Protein AF-A0A7S2N2P1-F1 (afdb_monomer)

Radius of gyration: 27.94 Å; Cα contacts (8 Å, |Δi|>4): 625; chains: 1; bounding box: 83×39×90 Å

Sequence (362 aa):
KHWVQSHRDLPLILKCWGVAVNPEPVRQPLPFLRSRELPWQEGHAAHASIPEAGAFAKSVENVYARVCEDVLAVVPQVREMPATVGVVSGNSAGMLPEDPRLGDAVPGKVVIEVPVPVQVRGASADAAWDMSGVVEIASVHRLGYLSAAAFNLSFDACDSHGRRVKRTPAQTSFSLTCRALAAAISVHGDDRGLVLPPRLAPVQVVLIPVFRTPGRKIGCREADQGGVDGELQRWCEAAAAMLQASDGGGAALLGGWAAGCVRVRIDGRPNVAPAKKIQTWKPRGAPLLLFIHLGSSLSDAEVGKEGEVAEHAELRPAVVHVMARDSDTSRPVPGVLLPAEVANLARGELVGLHNRLLNRHR

Structure (mmCIF, N/CA/C/O backbone):
data_AF-A0A7S2N2P1-F1
#
_entry.id   AF-A0A7S2N2P1-F1
#
loop_
_atom_site.group_PDB
_atom_site.id
_atom_site.type_symbol
_atom_site.label_atom_id
_atom_site.label_alt_id
_atom_site.label_comp_id
_atom_site.label_asym_id
_atom_site.label_entity_id
_atom_site.label_seq_id
_atom_site.pdbx_PDB_ins_code
_atom_site.Cartn_x
_atom_site.Cartn_y
_atom_site.Cartn_z
_atom_site.occupancy
_atom_site.B_iso_or_equiv
_atom_site.auth_seq_id
_atom_site.auth_comp_id
_atom_site.auth_asym_id
_atom_site.auth_atom_id
_atom_site.pdbx_PDB_model_num
ATOM 1 N N . LYS A 1 1 ? 21.689 -12.008 -21.447 1.00 77.69 1 LYS A N 1
ATOM 2 C CA . LYS A 1 1 ? 22.307 -12.295 -22.769 1.00 77.69 1 LYS A CA 1
ATOM 3 C C . LYS A 1 1 ? 21.756 -13.566 -23.405 1.00 77.69 1 LYS A C 1
ATOM 5 O O . LYS A 1 1 ? 21.261 -13.485 -24.511 1.00 77.69 1 LYS A O 1
ATOM 10 N N . HIS A 1 2 ? 21.804 -14.719 -22.733 1.00 89.25 2 HIS A N 1
ATOM 11 C CA . HIS A 1 2 ? 21.396 -15.995 -23.343 1.00 89.25 2 HIS A CA 1
ATOM 12 C C . HIS A 1 2 ? 19.908 -16.085 -23.716 1.00 89.25 2 HIS A C 1
ATOM 14 O O . HIS A 1 2 ? 19.575 -16.795 -24.656 1.00 89.25 2 HIS A O 1
ATOM 20 N N . TRP A 1 3 ? 19.038 -15.339 -23.031 1.00 93.38 3 TRP A N 1
ATOM 21 C CA . TRP A 1 3 ? 17.587 -15.371 -23.249 1.00 93.38 3 TRP A CA 1
ATOM 22 C C . TRP A 1 3 ? 17.076 -14.536 -24.424 1.00 93.38 3 TRP A C 1
ATOM 24 O O . TRP A 1 3 ? 15.943 -14.729 -24.832 1.00 93.38 3 TRP A O 1
ATOM 34 N N . VAL A 1 4 ? 17.878 -13.613 -24.957 1.00 93.31 4 VAL A N 1
ATOM 35 C CA . VAL A 1 4 ? 17.459 -12.719 -26.045 1.00 93.31 4 VAL A CA 1
ATOM 36 C C . VAL A 1 4 ? 18.285 -13.071 -27.273 1.00 93.31 4 VAL A C 1
ATOM 38 O O . VAL A 1 4 ? 19.477 -12.769 -27.312 1.00 93.31 4 VAL A O 1
ATOM 41 N N . GLN A 1 5 ? 17.667 -13.746 -28.241 1.00 92.44 5 GLN A N 1
ATOM 42 C CA . GLN A 1 5 ? 18.308 -14.191 -29.483 1.00 92.44 5 GLN A CA 1
ATOM 43 C C . GLN A 1 5 ? 17.639 -13.588 -30.722 1.00 92.44 5 GLN A C 1
ATOM 45 O O . GLN A 1 5 ? 18.313 -13.305 -31.714 1.00 92.44 5 GLN A O 1
ATOM 50 N N . SER A 1 6 ? 16.330 -13.352 -30.667 1.00 92.88 6 SER A N 1
ATOM 51 C CA . SER A 1 6 ? 15.507 -12.832 -31.758 1.00 92.88 6 SER A CA 1
ATOM 52 C C . SER A 1 6 ? 14.534 -11.758 -31.271 1.00 92.88 6 SER A C 1
ATOM 54 O O . SER A 1 6 ? 14.267 -11.635 -30.079 1.00 92.88 6 SER A O 1
ATOM 56 N N . HIS A 1 7 ? 13.952 -11.002 -32.203 1.00 89.56 7 HIS A N 1
ATOM 57 C CA . HIS A 1 7 ? 12.919 -10.007 -31.893 1.00 89.56 7 HIS A CA 1
ATOM 58 C C . HIS A 1 7 ? 11.694 -10.588 -31.163 1.00 89.56 7 HIS A C 1
ATOM 60 O O . HIS A 1 7 ? 10.964 -9.830 -30.538 1.00 89.56 7 HIS A O 1
ATOM 66 N N . ARG A 1 8 ? 11.461 -11.908 -31.235 1.00 93.19 8 ARG A N 1
ATOM 67 C CA . ARG A 1 8 ? 10.342 -12.589 -30.560 1.00 93.19 8 ARG A CA 1
ATOM 68 C C . ARG A 1 8 ? 10.561 -12.769 -29.061 1.00 93.19 8 ARG A C 1
ATOM 70 O O . ARG A 1 8 ? 9.599 -13.001 -28.341 1.00 93.19 8 ARG A O 1
ATOM 77 N N . ASP A 1 9 ? 11.807 -12.662 -28.607 1.00 95.81 9 ASP A N 1
ATOM 78 C CA . ASP A 1 9 ? 12.164 -12.783 -27.191 1.00 95.81 9 ASP A CA 1
ATOM 79 C C . ASP A 1 9 ? 11.977 -11.450 -26.442 1.00 95.81 9 ASP A C 1
ATOM 81 O O . ASP A 1 9 ? 12.296 -11.348 -25.258 1.00 95.81 9 ASP A O 1
ATOM 85 N N . LEU A 1 10 ? 11.509 -10.410 -27.144 1.00 94.94 10 LEU A N 1
ATOM 86 C CA . LEU A 1 10 ? 11.289 -9.066 -26.627 1.00 94.94 10 LEU A CA 1
ATOM 87 C C . LEU A 1 10 ? 9.785 -8.713 -26.654 1.00 94.94 10 LEU A C 1
ATOM 89 O O . LEU A 1 10 ? 9.087 -9.123 -27.583 1.00 94.94 10 LEU A O 1
ATOM 93 N N . PRO A 1 11 ? 9.293 -7.932 -25.675 1.00 95.75 11 PRO A N 1
ATOM 94 C CA . PRO A 1 11 ? 10.038 -7.413 -24.531 1.00 95.75 11 PRO A CA 1
ATOM 95 C C . PRO A 1 11 ? 10.318 -8.500 -23.483 1.00 95.75 11 PRO A C 1
ATOM 97 O O . PRO A 1 11 ? 9.447 -9.291 -23.126 1.00 95.75 11 PRO A O 1
ATOM 100 N N . LEU A 1 12 ? 11.538 -8.505 -22.944 1.00 96.56 12 LEU A N 1
ATOM 101 C CA . LEU A 1 12 ? 11.896 -9.344 -21.801 1.00 96.56 12 LEU A CA 1
ATOM 102 C C . LEU A 1 12 ? 11.860 -8.480 -20.549 1.00 96.56 12 LEU A C 1
ATOM 104 O O . LEU A 1 12 ? 12.705 -7.602 -20.401 1.00 96.56 12 LEU A O 1
ATOM 108 N N . ILE A 1 13 ? 10.913 -8.740 -19.651 1.00 97.00 13 ILE A N 1
ATOM 109 C CA . ILE A 1 13 ? 10.718 -7.972 -18.417 1.00 97.00 13 ILE A CA 1
ATOM 110 C C . ILE A 1 13 ? 10.904 -8.908 -17.227 1.00 97.00 13 ILE A C 1
ATOM 112 O O . ILE A 1 13 ? 10.191 -9.900 -17.089 1.00 97.00 13 ILE A O 1
ATOM 116 N N . LEU A 1 14 ? 11.845 -8.575 -16.349 1.00 96.69 14 LEU A N 1
ATOM 117 C CA . LEU A 1 14 ? 12.128 -9.328 -15.134 1.00 96.69 14 LEU A CA 1
ATOM 118 C C . LEU A 1 14 ? 12.034 -8.409 -13.925 1.00 96.69 14 LEU A C 1
ATOM 120 O O . LEU A 1 14 ? 12.437 -7.250 -13.981 1.00 96.69 14 LEU A O 1
ATOM 124 N N . LYS A 1 15 ? 11.515 -8.948 -12.824 1.00 95.81 15 LYS A N 1
ATOM 125 C CA . LYS A 1 15 ? 11.420 -8.266 -11.536 1.00 95.81 15 LYS A CA 1
ATOM 126 C C . LYS A 1 15 ? 11.766 -9.249 -10.432 1.00 95.81 15 LYS A C 1
ATOM 128 O O . LYS A 1 15 ? 11.244 -10.364 -10.433 1.00 95.81 15 LYS A O 1
ATOM 133 N N . CYS A 1 16 ? 12.572 -8.826 -9.471 1.00 96.06 16 CYS A N 1
ATOM 134 C CA . CYS A 1 16 ? 12.833 -9.591 -8.263 1.00 96.06 16 CYS A CA 1
ATOM 135 C C . CYS A 1 16 ? 12.555 -8.756 -7.011 1.00 96.06 16 CYS A C 1
ATOM 137 O O . CYS A 1 16 ? 12.602 -7.526 -7.016 1.00 96.06 16 CYS A O 1
ATOM 139 N N . TRP A 1 17 ? 12.235 -9.467 -5.935 1.00 96.38 17 TRP A N 1
ATOM 140 C CA . TRP A 1 17 ? 12.223 -8.931 -4.583 1.00 96.38 17 TRP A CA 1
ATOM 141 C C . TRP A 1 17 ? 13.472 -9.437 -3.883 1.00 96.38 17 TRP A C 1
ATOM 143 O O . TRP A 1 17 ? 13.787 -10.625 -3.971 1.00 96.38 17 TRP A O 1
ATOM 153 N N . GLY A 1 18 ? 14.177 -8.551 -3.196 1.00 95.06 18 GLY A N 1
ATOM 154 C CA . GLY A 1 18 ? 15.422 -8.911 -2.540 1.00 95.06 18 GLY A CA 1
ATOM 155 C C . GLY A 1 18 ? 15.885 -7.857 -1.553 1.00 95.06 18 GLY A C 1
ATOM 156 O O . GLY A 1 18 ? 15.155 -6.930 -1.198 1.00 95.06 18 GLY A O 1
ATOM 157 N N . VAL A 1 19 ? 17.126 -8.016 -1.113 1.00 94.06 19 VAL A N 1
ATOM 158 C CA . VAL A 1 19 ? 17.798 -7.076 -0.222 1.00 94.06 19 VAL A CA 1
ATOM 159 C C . VAL A 1 19 ? 19.075 -6.628 -0.912 1.00 94.06 19 VAL A C 1
ATOM 161 O O . VAL A 1 19 ? 19.952 -7.445 -1.185 1.00 94.06 19 VAL A O 1
ATOM 164 N N . ALA A 1 20 ? 19.173 -5.334 -1.202 1.00 89.25 20 ALA A N 1
ATOM 165 C CA . ALA A 1 20 ? 20.424 -4.727 -1.625 1.00 89.25 20 ALA A CA 1
ATOM 166 C C . ALA A 1 20 ? 21.292 -4.444 -0.394 1.00 89.25 20 ALA A C 1
ATOM 168 O O . ALA A 1 20 ? 20.785 -4.028 0.649 1.00 89.25 20 ALA A O 1
ATOM 169 N N . VAL A 1 21 ? 22.603 -4.644 -0.512 1.00 90.75 21 VAL A N 1
ATOM 170 C CA . VAL A 1 21 ? 23.561 -4.330 0.552 1.00 90.75 21 VAL A CA 1
ATOM 171 C C . VAL A 1 21 ? 24.440 -3.184 0.083 1.00 90.75 21 VAL A C 1
ATOM 173 O O . VAL A 1 21 ? 25.128 -3.310 -0.926 1.00 90.75 21 VAL A O 1
ATOM 176 N N . ASN A 1 22 ? 24.438 -2.076 0.821 1.00 84.38 22 ASN A N 1
ATOM 177 C CA . ASN A 1 22 ? 25.406 -1.010 0.615 1.00 84.38 22 ASN A CA 1
ATOM 178 C C . ASN A 1 22 ? 26.748 -1.436 1.243 1.00 84.38 22 ASN A C 1
ATOM 180 O O . ASN A 1 22 ? 26.805 -1.642 2.462 1.00 84.38 22 ASN A O 1
ATOM 184 N N . PRO A 1 23 ? 27.818 -1.617 0.446 1.00 82.31 23 PRO A N 1
ATOM 185 C CA . PRO A 1 23 ? 29.114 -2.020 0.979 1.00 82.31 23 PRO A CA 1
ATOM 186 C C . PRO A 1 23 ? 29.772 -0.904 1.802 1.00 82.31 23 PRO A C 1
ATOM 188 O O . PRO A 1 23 ? 30.549 -1.199 2.714 1.00 82.31 23 PRO A O 1
ATOM 191 N N . GLU A 1 24 ? 29.447 0.360 1.519 1.00 82.44 24 GLU A N 1
ATOM 192 C CA . GLU A 1 24 ? 29.998 1.506 2.233 1.00 82.44 24 GLU A CA 1
ATOM 193 C C . GLU A 1 24 ? 29.297 1.733 3.585 1.00 82.44 24 GLU A C 1
ATOM 195 O O . GLU A 1 24 ? 28.091 1.493 3.725 1.00 82.44 24 GLU A O 1
ATOM 200 N N . PRO A 1 25 ? 30.022 2.218 4.614 1.00 78.50 25 PRO A N 1
ATOM 201 C CA . PRO A 1 25 ? 29.417 2.581 5.889 1.00 78.50 25 PRO A CA 1
ATOM 202 C C . PRO A 1 25 ? 28.322 3.641 5.722 1.00 78.50 25 PRO A C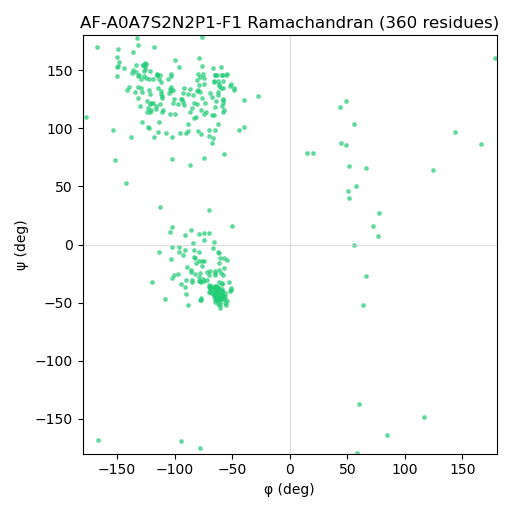 1
ATOM 204 O O . PRO A 1 25 ? 28.571 4.761 5.272 1.00 78.50 25 PRO A O 1
ATOM 207 N N . VAL A 1 26 ? 27.105 3.309 6.156 1.00 78.12 26 VAL A N 1
ATOM 208 C CA . VAL A 1 26 ? 25.986 4.253 6.162 1.00 78.12 26 VAL A CA 1
ATOM 209 C C . VAL A 1 26 ? 26.202 5.274 7.270 1.00 78.12 26 VAL A C 1
ATOM 211 O O . VAL A 1 26 ? 26.170 4.948 8.458 1.00 78.12 26 VAL A O 1
ATOM 214 N N . ARG A 1 27 ? 26.409 6.532 6.881 1.00 76.44 27 ARG A N 1
ATOM 215 C CA . ARG A 1 27 ? 26.452 7.651 7.825 1.00 76.44 27 ARG A CA 1
ATOM 216 C C . ARG A 1 27 ? 25.048 7.886 8.380 1.00 76.44 27 ARG A C 1
ATOM 218 O O . ARG A 1 27 ? 24.104 7.993 7.603 1.00 76.44 27 ARG A O 1
ATOM 225 N N . GLN A 1 28 ? 24.938 7.986 9.707 1.00 78.12 28 GLN A N 1
ATOM 226 C CA . GLN A 1 28 ? 23.686 8.280 10.423 1.00 78.12 28 GLN A CA 1
ATOM 227 C C . GLN A 1 28 ? 22.530 7.351 9.995 1.00 78.12 28 GLN A C 1
ATOM 229 O O . GLN A 1 28 ? 21.571 7.793 9.352 1.00 78.12 28 GLN A O 1
ATOM 234 N N . PRO A 1 29 ? 22.627 6.047 10.312 1.00 80.50 29 PRO A N 1
ATOM 235 C CA . PRO A 1 29 ? 21.616 5.084 9.913 1.00 80.50 29 PRO A CA 1
ATOM 236 C C . PRO A 1 29 ? 20.260 5.440 10.525 1.00 80.50 29 PRO A C 1
ATOM 238 O O . PRO A 1 29 ? 20.149 5.764 11.706 1.00 80.50 29 PRO A O 1
ATOM 241 N N . LEU A 1 30 ? 19.225 5.350 9.701 1.00 80.56 30 LEU A N 1
ATOM 242 C CA . LEU A 1 30 ? 17.839 5.578 10.073 1.00 80.56 30 LEU A CA 1
ATOM 243 C C . LEU A 1 30 ? 17.011 4.420 9.539 1.00 80.56 30 LEU A C 1
ATOM 245 O O . LEU A 1 30 ? 17.076 4.156 8.333 1.00 80.56 30 LEU A O 1
ATOM 249 N N . PRO A 1 31 ? 16.222 3.744 10.389 1.00 83.69 31 PRO A N 1
ATOM 250 C CA . PRO A 1 31 ? 15.350 2.668 9.943 1.00 83.69 31 PRO A CA 1
ATOM 251 C C . PRO A 1 31 ? 14.530 3.080 8.716 1.00 83.69 31 PRO A C 1
ATOM 253 O O . PRO A 1 31 ? 13.973 4.176 8.676 1.00 83.69 31 PRO A O 1
ATOM 256 N N . PHE A 1 32 ? 14.490 2.206 7.708 1.00 85.69 32 PHE A N 1
ATOM 257 C CA . PHE A 1 32 ? 13.793 2.375 6.422 1.00 85.69 32 PHE A CA 1
ATOM 258 C C . PHE A 1 32 ? 14.315 3.483 5.483 1.00 85.69 32 PHE A C 1
ATOM 260 O O . PHE A 1 32 ? 14.177 3.350 4.271 1.00 85.69 32 PHE A O 1
ATOM 267 N N . LEU A 1 33 ? 14.938 4.549 5.994 1.00 82.75 33 LEU A N 1
ATOM 268 C CA . LEU A 1 33 ? 15.482 5.649 5.182 1.00 82.75 33 LEU A CA 1
ATOM 269 C C . LEU A 1 33 ? 16.922 5.399 4.738 1.00 82.75 33 LEU A C 1
ATOM 271 O O . LEU A 1 33 ? 17.266 5.523 3.559 1.00 82.75 33 LEU A O 1
ATOM 275 N N . ARG A 1 34 ? 17.783 5.071 5.702 1.00 82.38 34 ARG A N 1
ATOM 276 C CA . ARG A 1 34 ? 19.225 4.908 5.523 1.00 82.38 34 ARG A CA 1
ATOM 277 C C . ARG A 1 34 ? 19.675 3.676 6.295 1.00 82.38 34 ARG A C 1
ATOM 279 O O . ARG A 1 34 ? 19.997 3.754 7.476 1.00 82.38 34 ARG A O 1
ATOM 286 N N . SER A 1 35 ? 19.706 2.536 5.620 1.00 83.62 35 SER A N 1
ATOM 287 C CA . SER A 1 35 ? 20.173 1.266 6.174 1.00 83.62 35 SER A CA 1
ATOM 288 C C . SER A 1 35 ? 21.232 0.639 5.272 1.00 83.62 35 SER A C 1
ATOM 290 O O . SER A 1 35 ? 21.292 0.915 4.074 1.00 83.62 35 SER A O 1
ATOM 292 N N . ARG A 1 36 ? 22.101 -0.187 5.868 1.00 88.62 36 ARG A N 1
ATOM 293 C CA . ARG A 1 36 ? 23.115 -0.952 5.127 1.00 88.62 36 ARG A CA 1
ATOM 294 C C . ARG A 1 36 ? 22.461 -2.035 4.273 1.00 88.62 36 ARG A C 1
ATOM 296 O O . ARG A 1 36 ? 22.859 -2.242 3.138 1.00 88.62 36 ARG A O 1
ATOM 303 N N . GLU A 1 37 ? 21.450 -2.692 4.825 1.00 90.81 37 GLU A N 1
ATOM 304 C CA . GLU A 1 37 ? 20.596 -3.643 4.121 1.00 90.81 37 GLU A CA 1
ATOM 305 C C . GLU A 1 37 ? 19.288 -2.950 3.753 1.00 90.81 37 GLU A C 1
ATOM 307 O O . GLU A 1 37 ? 18.614 -2.380 4.616 1.00 90.81 37 GLU A O 1
ATOM 312 N N . LEU A 1 38 ? 18.940 -2.971 2.471 1.00 88.12 38 LEU A N 1
ATOM 313 C CA . LEU A 1 38 ? 17.787 -2.277 1.925 1.00 88.12 38 LEU A CA 1
ATOM 314 C C . LEU A 1 38 ? 16.870 -3.279 1.220 1.00 88.12 38 LEU A C 1
ATOM 316 O O . LEU A 1 38 ? 17.145 -3.672 0.084 1.00 88.12 38 LEU A O 1
ATOM 320 N N . PRO A 1 39 ? 15.771 -3.695 1.871 1.00 92.75 39 PRO A N 1
ATOM 321 C CA . PRO A 1 39 ? 14.707 -4.414 1.195 1.00 92.75 39 PRO A CA 1
ATOM 322 C C . PRO A 1 39 ? 14.160 -3.569 0.048 1.00 92.75 39 PRO A C 1
ATOM 324 O O . PRO A 1 39 ? 13.742 -2.419 0.238 1.00 92.75 39 PRO A O 1
ATOM 327 N N . TRP A 1 40 ? 14.170 -4.144 -1.146 1.00 93.81 40 TRP A N 1
ATOM 328 C CA . TRP A 1 40 ? 13.724 -3.468 -2.350 1.00 93.81 40 TRP A CA 1
ATOM 329 C C . TRP A 1 40 ? 13.136 -4.454 -3.352 1.00 93.81 40 TRP A C 1
ATOM 331 O O . TRP A 1 40 ? 13.264 -5.677 -3.227 1.00 93.81 40 TRP A O 1
ATOM 341 N N . GLN A 1 41 ? 12.491 -3.897 -4.362 1.00 95.44 41 GLN A N 1
ATOM 342 C CA . GLN A 1 41 ? 12.318 -4.590 -5.622 1.00 95.44 41 GLN A CA 1
ATOM 343 C C . GLN A 1 41 ? 13.108 -3.857 -6.688 1.00 95.44 41 GLN A C 1
ATOM 345 O O . GLN A 1 41 ? 13.150 -2.623 -6.708 1.00 95.44 41 GLN A O 1
ATOM 350 N N . GLU A 1 42 ? 13.693 -4.638 -7.577 1.00 95.94 42 GLU A N 1
ATOM 351 C CA . GLU A 1 42 ? 14.317 -4.146 -8.787 1.00 95.94 42 GLU A CA 1
ATOM 352 C C . GLU A 1 42 ? 13.727 -4.891 -9.976 1.00 95.94 42 GLU A C 1
ATOM 354 O O . GLU A 1 42 ? 13.384 -6.078 -9.907 1.00 95.94 42 GLU A O 1
ATOM 359 N N . GLY A 1 43 ? 13.600 -4.182 -11.083 1.00 96.69 43 GLY A N 1
ATOM 360 C CA . GLY A 1 43 ? 13.246 -4.780 -12.345 1.00 96.69 43 GLY A CA 1
ATOM 361 C C . GLY A 1 43 ? 14.088 -4.236 -13.474 1.00 96.69 43 GLY A C 1
ATOM 362 O O . GLY A 1 43 ? 14.560 -3.099 -13.452 1.00 96.69 43 GLY A O 1
ATOM 363 N N . HIS A 1 44 ? 14.279 -5.096 -14.461 1.00 95.88 44 HIS A N 1
ATOM 364 C CA . HIS A 1 44 ? 15.090 -4.856 -15.639 1.00 95.88 44 HIS A CA 1
ATOM 365 C C . HIS A 1 44 ? 14.292 -5.328 -16.840 1.00 95.88 44 HIS A C 1
ATOM 367 O O . HIS A 1 44 ? 13.757 -6.440 -16.842 1.00 95.88 44 HIS A O 1
ATOM 373 N N . ALA A 1 45 ? 14.206 -4.483 -17.858 1.00 95.94 45 ALA A N 1
ATOM 374 C CA . ALA A 1 45 ? 13.531 -4.821 -19.095 1.00 95.94 45 ALA A CA 1
ATOM 375 C C . ALA A 1 45 ? 14.410 -4.524 -20.307 1.00 95.94 45 ALA A C 1
ATOM 377 O O . ALA A 1 45 ? 15.153 -3.540 -20.323 1.00 95.94 45 ALA A O 1
ATOM 378 N N . ALA A 1 46 ? 14.317 -5.397 -21.305 1.00 95.19 46 ALA A N 1
ATOM 379 C CA . ALA A 1 46 ? 14.900 -5.231 -22.625 1.00 95.19 46 ALA A CA 1
ATOM 380 C C . ALA A 1 46 ? 13.773 -5.115 -23.656 1.00 95.19 46 ALA A C 1
ATOM 382 O O . ALA A 1 46 ? 12.832 -5.907 -23.639 1.00 95.19 46 ALA A O 1
ATOM 383 N N . HIS A 1 47 ? 13.904 -4.149 -24.559 1.00 93.94 47 HIS A N 1
ATOM 384 C CA . HIS A 1 47 ? 12.898 -3.730 -25.533 1.00 93.94 47 HIS A CA 1
ATOM 385 C C . HIS A 1 47 ? 13.495 -3.729 -26.936 1.00 93.94 47 HIS A C 1
ATOM 387 O O . HIS A 1 47 ? 14.707 -3.547 -27.105 1.00 93.94 47 HIS A O 1
ATOM 393 N N . ALA A 1 48 ? 12.657 -3.886 -27.958 1.00 91.44 48 ALA A N 1
ATOM 394 C CA . ALA A 1 48 ? 13.127 -3.886 -29.339 1.00 91.44 48 ALA A CA 1
ATOM 395 C C . ALA A 1 48 ? 13.552 -2.484 -29.809 1.00 91.44 48 ALA A C 1
ATOM 397 O O . ALA A 1 48 ? 14.347 -2.366 -30.744 1.00 91.44 48 ALA A O 1
ATOM 398 N N . SER A 1 49 ? 13.031 -1.425 -29.175 1.00 88.44 49 SER A N 1
ATOM 399 C CA . SER A 1 49 ? 13.273 -0.033 -29.565 1.00 88.44 49 SER A CA 1
ATOM 400 C C . SER A 1 49 ? 13.231 0.954 -28.388 1.00 88.44 49 SER A C 1
ATOM 402 O O . SER A 1 49 ? 12.666 0.666 -27.333 1.00 88.44 49 SER A O 1
ATOM 404 N N . ILE A 1 50 ? 13.802 2.150 -28.578 1.00 84.62 50 ILE A N 1
ATOM 405 C CA . ILE A 1 50 ? 13.741 3.248 -27.594 1.00 84.62 50 ILE A CA 1
ATOM 406 C C . ILE A 1 50 ? 12.308 3.725 -27.318 1.00 84.62 50 ILE A C 1
ATOM 408 O O . ILE A 1 50 ? 11.994 3.907 -26.142 1.00 84.62 50 ILE A O 1
ATOM 412 N N . PRO A 1 51 ? 11.425 3.931 -28.318 1.00 87.19 51 PRO A N 1
ATOM 413 C CA . PRO A 1 51 ? 10.051 4.352 -28.042 1.00 87.19 51 PRO A CA 1
ATOM 414 C C . PRO A 1 51 ? 9.296 3.367 -27.143 1.00 87.19 51 PRO A C 1
ATOM 416 O O . PRO A 1 51 ? 8.615 3.785 -26.211 1.00 87.19 51 PRO A O 1
ATOM 419 N N . GLU A 1 52 ? 9.477 2.062 -27.368 1.00 90.12 52 GLU A N 1
ATOM 420 C CA . GLU A 1 52 ? 8.908 1.006 -26.522 1.00 90.12 52 GLU A CA 1
ATOM 421 C C . GLU A 1 52 ? 9.467 1.068 -25.092 1.00 90.12 52 GLU A C 1
ATOM 423 O O . GLU A 1 52 ? 8.704 1.080 -24.125 1.00 90.12 52 GLU A O 1
ATOM 428 N N . ALA A 1 53 ? 10.789 1.215 -24.952 1.00 90.06 53 ALA A N 1
ATOM 429 C CA . ALA A 1 53 ? 11.442 1.392 -23.658 1.00 90.06 53 ALA A CA 1
ATOM 430 C C . ALA A 1 53 ? 10.936 2.638 -22.908 1.00 90.06 53 ALA A C 1
ATOM 432 O O . ALA A 1 53 ? 10.695 2.589 -21.702 1.00 90.06 53 ALA A O 1
ATOM 433 N N . GLY A 1 54 ? 10.739 3.754 -23.615 1.00 88.75 54 GLY A N 1
ATOM 434 C CA . GLY A 1 54 ? 10.191 4.989 -23.058 1.00 88.75 54 GLY A CA 1
ATOM 435 C C . GLY A 1 54 ? 8.741 4.831 -22.596 1.00 88.75 54 GLY A C 1
ATOM 436 O O . GLY A 1 54 ? 8.411 5.230 -21.478 1.00 88.75 54 GLY A O 1
ATOM 437 N N . ALA A 1 55 ? 7.896 4.192 -23.410 1.00 91.88 55 ALA A N 1
ATOM 438 C CA . ALA A 1 55 ? 6.508 3.897 -23.056 1.00 91.88 55 ALA A CA 1
ATOM 439 C C . ALA A 1 55 ? 6.421 2.981 -21.825 1.00 91.88 55 ALA A C 1
ATOM 441 O O . ALA A 1 55 ? 5.650 3.247 -20.900 1.00 91.88 55 ALA A O 1
ATOM 442 N N . PHE A 1 56 ? 7.266 1.949 -21.765 1.00 94.94 56 PHE A N 1
ATOM 443 C CA . PHE A 1 56 ? 7.358 1.076 -20.603 1.00 94.94 56 PHE A CA 1
ATOM 444 C C . PHE A 1 56 ? 7.832 1.832 -19.353 1.00 94.94 56 PHE A C 1
ATOM 446 O O . PHE A 1 56 ? 7.189 1.731 -18.308 1.00 94.94 56 PHE A O 1
ATOM 453 N N . ALA A 1 57 ? 8.887 2.648 -19.453 1.00 92.50 57 ALA A N 1
ATOM 454 C CA . ALA A 1 57 ? 9.362 3.474 -18.342 1.00 92.50 57 ALA A CA 1
ATOM 455 C C . ALA A 1 57 ? 8.249 4.385 -17.794 1.00 92.50 57 ALA A C 1
ATOM 457 O O . ALA A 1 57 ? 8.035 4.432 -16.583 1.00 92.50 57 ALA A O 1
ATOM 458 N N . LYS A 1 58 ? 7.479 5.033 -18.679 1.00 93.19 58 LYS A N 1
ATOM 459 C CA . LYS A 1 58 ? 6.338 5.867 -18.279 1.00 93.19 58 LYS A CA 1
ATOM 460 C C . LYS A 1 58 ? 5.233 5.054 -17.597 1.00 93.19 58 LYS A C 1
ATOM 462 O O . LYS A 1 58 ? 4.626 5.517 -16.636 1.00 93.19 58 LYS A O 1
ATOM 467 N N . SER A 1 59 ? 4.987 3.824 -18.052 1.00 94.94 59 SER A N 1
ATOM 468 C CA . SER A 1 59 ? 4.023 2.926 -17.404 1.00 94.94 59 SER A CA 1
ATOM 469 C C . SER A 1 59 ? 4.440 2.574 -15.969 1.00 94.94 59 SER A C 1
ATOM 471 O O . SER A 1 59 ? 3.604 2.603 -15.068 1.00 94.94 59 SER A O 1
ATOM 473 N N . VAL A 1 60 ? 5.734 2.326 -15.729 1.00 95.38 60 VAL A N 1
ATOM 474 C CA . VAL A 1 60 ? 6.268 2.021 -14.393 1.00 95.38 60 VAL A CA 1
ATOM 475 C C . VAL A 1 60 ? 6.239 3.252 -13.488 1.00 95.38 60 VAL A C 1
ATOM 477 O O . VAL A 1 60 ? 5.851 3.146 -12.326 1.00 95.38 60 VAL A O 1
ATOM 480 N N . GLU A 1 61 ? 6.575 4.427 -14.022 1.00 93.69 61 GLU A N 1
ATOM 481 C CA . GLU A 1 61 ? 6.430 5.703 -13.316 1.00 93.69 61 GLU A CA 1
ATOM 482 C C . GLU A 1 61 ? 4.990 5.890 -12.814 1.00 93.69 61 GLU A C 1
ATOM 484 O O . GLU A 1 61 ? 4.775 6.130 -11.626 1.00 93.69 61 GLU A O 1
ATOM 489 N N . ASN A 1 62 ? 3.999 5.675 -13.686 1.00 93.94 62 ASN A N 1
ATOM 490 C CA . ASN A 1 62 ? 2.586 5.762 -13.320 1.00 93.94 62 ASN A CA 1
ATOM 491 C C . ASN A 1 62 ? 2.204 4.735 -12.239 1.00 93.94 62 ASN A C 1
ATOM 493 O O . ASN A 1 62 ? 1.410 5.044 -11.353 1.00 93.94 62 ASN A O 1
ATOM 497 N N . VAL A 1 63 ? 2.762 3.517 -12.279 1.00 94.81 63 VAL A N 1
ATOM 498 C CA . VAL A 1 63 ? 2.534 2.503 -11.234 1.00 94.81 63 VAL A CA 1
ATOM 499 C C . VAL A 1 63 ? 3.052 2.988 -9.884 1.00 94.81 63 VAL A C 1
ATOM 501 O O . VAL A 1 63 ? 2.337 2.892 -8.890 1.00 94.81 63 VAL A O 1
ATOM 504 N N . TYR A 1 64 ? 4.264 3.530 -9.824 1.00 95.25 64 TYR A N 1
ATOM 505 C CA . TYR A 1 64 ? 4.828 4.033 -8.574 1.00 95.25 64 TYR A CA 1
ATOM 506 C C . TYR A 1 64 ? 4.124 5.290 -8.063 1.00 95.25 64 TYR A C 1
ATOM 508 O O . TYR A 1 64 ? 3.873 5.382 -6.863 1.00 95.25 64 TYR A O 1
ATOM 516 N N . ALA A 1 65 ? 3.732 6.214 -8.944 1.00 92.62 65 ALA A N 1
ATOM 517 C CA . ALA A 1 65 ? 2.909 7.361 -8.566 1.00 92.62 65 ALA A CA 1
ATOM 518 C C . ALA A 1 65 ? 1.582 6.899 -7.937 1.00 92.62 65 ALA A C 1
ATOM 520 O O . ALA A 1 65 ? 1.199 7.360 -6.864 1.00 92.62 65 ALA A O 1
ATOM 521 N N . ARG A 1 66 ? 0.941 5.884 -8.530 1.00 93.19 66 ARG A N 1
ATOM 522 C CA . ARG A 1 66 ? -0.252 5.256 -7.951 1.00 93.19 66 ARG A CA 1
ATOM 523 C C . ARG A 1 66 ? 0.020 4.556 -6.628 1.00 93.19 66 ARG A C 1
ATOM 525 O O . ARG A 1 66 ? -0.823 4.617 -5.750 1.00 93.19 66 ARG A O 1
ATOM 532 N N . VAL A 1 67 ? 1.171 3.911 -6.433 1.00 94.12 67 VAL A N 1
ATOM 533 C CA . VAL A 1 67 ? 1.528 3.354 -5.113 1.00 94.12 67 VAL A CA 1
ATOM 534 C C . VAL A 1 67 ? 1.554 4.461 -4.053 1.00 94.12 67 VAL A C 1
ATOM 536 O O . VAL A 1 67 ? 1.043 4.253 -2.953 1.00 94.12 67 VAL A O 1
ATOM 539 N N . CYS A 1 68 ? 2.069 5.646 -4.382 1.00 94.44 68 CYS A N 1
ATOM 540 C CA . CYS A 1 68 ? 2.072 6.789 -3.468 1.00 94.44 68 CYS A CA 1
ATOM 541 C C . CYS A 1 68 ? 0.650 7.194 -3.071 1.00 94.44 68 CYS A C 1
ATOM 543 O O . CYS A 1 68 ? 0.320 7.203 -1.886 1.00 94.44 68 CYS A O 1
ATOM 545 N N . GLU A 1 69 ? -0.215 7.447 -4.050 1.00 93.56 69 GLU A N 1
ATOM 546 C CA . GLU A 1 69 ? -1.558 7.963 -3.782 1.00 93.56 69 GLU A CA 1
ATOM 547 C C . GLU A 1 69 ? -2.518 6.875 -3.274 1.00 93.56 69 GLU A C 1
ATOM 549 O O . GLU A 1 69 ? -3.185 7.058 -2.255 1.00 93.56 69 GLU A O 1
ATOM 554 N N . ASP A 1 70 ? -2.561 5.715 -3.937 1.00 92.31 70 ASP A N 1
ATOM 555 C CA . ASP A 1 70 ? -3.526 4.639 -3.676 1.00 92.31 70 ASP A CA 1
ATOM 556 C C . ASP A 1 70 ? -3.165 3.804 -2.441 1.00 92.31 70 ASP A C 1
ATOM 558 O O . ASP A 1 70 ? -4.059 3.250 -1.798 1.00 92.31 70 ASP A O 1
ATOM 562 N N . VAL A 1 71 ? -1.872 3.645 -2.124 1.00 93.50 71 VAL A N 1
ATOM 563 C CA . VAL A 1 71 ? -1.415 2.765 -1.029 1.00 93.50 71 VAL A CA 1
ATOM 564 C C . VAL A 1 71 ? -0.897 3.562 0.157 1.00 93.50 71 VAL A C 1
ATOM 566 O O . VAL A 1 71 ? -1.267 3.262 1.293 1.00 93.50 71 VAL A O 1
ATOM 569 N N . LEU A 1 72 ? -0.052 4.559 -0.097 1.00 95.12 72 LEU A N 1
ATOM 570 C CA . LEU A 1 72 ? 0.615 5.336 0.950 1.00 95.12 72 LEU A CA 1
ATOM 571 C C . LEU A 1 72 ? -0.156 6.609 1.330 1.00 95.12 72 LEU A C 1
ATOM 573 O O . LEU A 1 72 ? 0.193 7.238 2.325 1.00 95.12 72 LEU A O 1
ATOM 577 N N . ALA A 1 73 ? -1.201 6.974 0.581 1.00 95.69 73 ALA A N 1
ATOM 578 C CA . ALA A 1 73 ? -1.946 8.221 0.760 1.00 95.69 73 ALA A CA 1
ATOM 579 C C . ALA A 1 73 ? -1.028 9.461 0.803 1.00 95.69 73 ALA A C 1
ATOM 581 O O . ALA A 1 73 ? -1.231 10.350 1.624 1.00 95.69 73 ALA A O 1
ATOM 582 N N . VAL A 1 74 ? 0.003 9.496 -0.046 1.00 94.69 74 VAL A N 1
ATOM 583 C CA . VAL A 1 74 ? 0.925 10.634 -0.197 1.00 94.69 74 VAL A CA 1
ATOM 584 C C . VAL A 1 74 ? 0.988 11.078 -1.656 1.00 94.69 74 VAL A C 1
ATOM 586 O O . VAL A 1 74 ? 0.819 10.274 -2.571 1.00 94.69 74 VAL A O 1
ATOM 589 N N . VAL A 1 75 ? 1.259 12.358 -1.864 1.00 94.19 75 VAL A N 1
ATOM 590 C CA . VAL A 1 75 ? 1.427 13.021 -3.154 1.00 94.19 75 VAL A CA 1
ATOM 591 C C . VAL A 1 75 ? 2.870 12.852 -3.631 1.00 94.19 75 VAL A C 1
ATOM 593 O O . VAL A 1 75 ? 3.796 13.335 -2.969 1.00 94.19 75 VAL A O 1
ATOM 596 N N . PRO A 1 76 ? 3.094 12.179 -4.769 1.00 94.25 76 PRO A N 1
ATOM 597 C CA . PRO A 1 76 ? 4.417 12.079 -5.359 1.00 94.25 76 PRO A CA 1
ATOM 598 C C . PRO A 1 76 ? 4.801 13.369 -6.096 1.00 94.25 76 PRO A C 1
ATOM 600 O O . PRO A 1 76 ? 3.988 13.979 -6.788 1.00 94.25 76 PRO A O 1
ATOM 603 N N . GLN A 1 77 ? 6.077 13.730 -6.030 1.00 92.94 77 GLN A N 1
ATOM 604 C CA . GLN A 1 77 ? 6.733 14.646 -6.953 1.00 92.94 77 GLN A CA 1
ATOM 605 C C . GLN A 1 77 ? 7.552 13.828 -7.946 1.00 92.94 77 GLN A C 1
ATOM 607 O O . GLN A 1 77 ? 8.420 13.042 -7.568 1.00 92.94 77 GLN A O 1
ATOM 612 N N . VAL A 1 78 ? 7.255 13.996 -9.231 1.00 91.19 78 VAL A N 1
ATOM 613 C CA . VAL A 1 78 ? 7.982 13.325 -10.307 1.00 91.19 78 VAL A CA 1
ATOM 614 C C . VAL A 1 78 ? 9.023 14.285 -10.853 1.00 91.19 78 VAL A C 1
ATOM 616 O O . VAL A 1 78 ? 8.684 15.358 -11.352 1.00 91.19 78 VAL A O 1
ATOM 619 N N . ARG A 1 79 ? 10.292 13.887 -10.784 1.00 88.62 79 ARG A N 1
ATOM 620 C CA . ARG A 1 79 ? 11.412 14.697 -11.251 1.00 88.62 79 ARG A CA 1
ATOM 621 C C . ARG A 1 79 ? 12.189 13.965 -12.331 1.00 88.62 79 ARG A C 1
ATOM 623 O O . ARG A 1 79 ? 12.730 12.883 -12.103 1.00 88.62 79 ARG A O 1
ATOM 630 N N . GLU A 1 80 ? 12.283 14.581 -13.504 1.00 85.50 80 GLU A N 1
ATOM 631 C CA . GLU A 1 80 ? 13.215 14.130 -14.531 1.00 85.50 80 GLU A CA 1
ATOM 632 C C . GLU A 1 80 ? 14.629 14.594 -14.190 1.00 85.50 80 GLU A C 1
ATOM 634 O O . GLU A 1 80 ? 14.872 15.758 -13.868 1.00 85.50 80 GLU A O 1
ATOM 639 N N . MET A 1 81 ? 15.570 13.662 -14.263 1.00 75.62 81 MET A N 1
ATOM 640 C CA . MET A 1 81 ? 16.982 13.908 -14.037 1.00 75.62 81 MET A CA 1
ATOM 641 C C . MET A 1 81 ? 17.746 13.502 -15.302 1.00 75.62 81 MET A C 1
ATOM 643 O O . MET A 1 81 ? 17.556 12.381 -15.801 1.00 75.62 81 MET A O 1
ATOM 647 N N . PRO A 1 82 ? 18.624 14.378 -15.827 1.00 68.19 82 PRO A N 1
ATOM 648 C CA . PRO A 1 82 ? 19.500 13.998 -16.927 1.00 68.19 82 PRO A CA 1
ATOM 649 C C . PRO A 1 82 ? 20.375 12.823 -16.481 1.00 68.19 82 PRO A C 1
ATOM 651 O O . PRO A 1 82 ? 20.647 12.668 -15.285 1.00 68.19 82 PRO A O 1
ATOM 654 N N . ALA A 1 83 ? 20.830 11.980 -17.412 1.00 59.19 83 ALA A N 1
ATOM 655 C CA . ALA A 1 83 ? 21.800 10.960 -17.042 1.00 59.19 83 ALA A CA 1
ATOM 656 C C . ALA A 1 83 ? 23.034 11.615 -16.428 1.00 59.19 83 ALA A C 1
ATOM 658 O O . ALA A 1 83 ? 23.781 12.336 -17.087 1.00 59.19 83 ALA A O 1
ATOM 659 N N . THR A 1 84 ? 23.275 11.320 -15.155 1.00 45.62 84 THR A N 1
ATOM 660 C CA . THR A 1 84 ? 24.587 11.526 -14.567 1.00 45.62 84 THR A CA 1
ATOM 661 C C . THR A 1 84 ? 25.494 10.472 -15.191 1.00 45.62 84 THR A C 1
ATOM 663 O O . THR A 1 84 ? 25.458 9.305 -14.804 1.00 45.62 84 THR A O 1
ATOM 666 N N . VAL A 1 85 ? 26.263 10.857 -16.211 1.00 37.91 85 VAL A N 1
ATOM 667 C CA . VAL A 1 85 ? 27.372 10.043 -16.720 1.00 37.91 85 VAL A CA 1
ATOM 668 C C . VAL A 1 85 ? 28.431 10.020 -15.619 1.00 37.91 85 VAL A C 1
ATOM 670 O O . VAL A 1 85 ? 29.285 10.894 -15.523 1.00 37.91 85 VAL A O 1
ATOM 673 N N . GLY A 1 86 ? 28.290 9.061 -14.709 1.00 34.56 86 GLY A N 1
ATOM 674 C CA . GLY A 1 86 ? 29.156 8.870 -13.559 1.00 34.56 86 GLY A CA 1
ATOM 675 C C . GLY A 1 86 ? 30.033 7.646 -13.756 1.00 34.56 86 GLY A C 1
ATOM 676 O O . GLY A 1 86 ? 29.602 6.535 -13.482 1.00 34.56 86 GLY A O 1
ATOM 677 N N . VAL A 1 87 ? 31.254 7.891 -14.234 1.00 32.47 87 VAL A N 1
ATOM 678 C CA . VAL A 1 87 ? 32.487 7.232 -13.782 1.00 32.47 87 VAL A CA 1
ATOM 679 C C . VAL A 1 87 ? 32.382 5.711 -13.612 1.00 32.47 87 VAL A C 1
ATOM 681 O O . VAL A 1 87 ? 32.218 5.189 -12.512 1.00 32.47 87 VAL A O 1
ATOM 684 N N . VAL A 1 88 ? 32.633 4.978 -14.698 1.00 29.92 88 VAL A N 1
ATOM 685 C CA . VAL A 1 88 ? 33.380 3.725 -14.552 1.00 29.92 88 VAL A CA 1
ATOM 686 C C . VAL A 1 88 ? 34.746 4.143 -14.005 1.00 29.92 88 VAL A C 1
ATOM 688 O O . VAL A 1 88 ? 35.544 4.748 -14.722 1.00 29.92 88 VAL A O 1
ATOM 691 N N . SER A 1 89 ? 34.991 3.939 -12.709 1.00 27.66 89 SER A N 1
ATOM 692 C CA . SER A 1 89 ? 36.299 4.191 -12.104 1.00 27.66 89 SER A CA 1
ATOM 693 C C . SER A 1 89 ? 37.291 3.185 -12.683 1.00 27.66 89 SER A C 1
ATOM 695 O O . SER A 1 89 ? 37.414 2.055 -12.217 1.00 27.66 89 SER A O 1
ATOM 697 N N . GLY A 1 90 ? 37.943 3.592 -13.762 1.00 26.00 90 GLY A N 1
ATOM 698 C CA . GLY A 1 90 ? 38.892 2.790 -14.512 1.00 26.00 90 GLY A CA 1
ATOM 699 C C . GLY A 1 90 ? 39.150 3.467 -15.845 1.00 26.00 90 GLY A C 1
ATOM 700 O O . GLY A 1 90 ? 38.433 3.208 -16.805 1.00 26.00 90 GLY A O 1
ATOM 701 N N . ASN A 1 91 ? 40.115 4.394 -15.856 1.00 29.80 91 ASN A N 1
ATOM 702 C CA . ASN A 1 91 ? 40.757 5.003 -17.028 1.00 29.80 91 ASN A CA 1
ATOM 703 C C . ASN A 1 91 ? 40.027 4.782 -18.358 1.00 29.80 91 ASN A C 1
ATOM 705 O O . ASN A 1 91 ? 40.407 3.933 -19.155 1.00 29.80 91 ASN A O 1
ATOM 709 N N . SER A 1 92 ? 38.972 5.557 -18.585 1.00 31.28 92 SER A N 1
ATOM 710 C CA . SER A 1 92 ? 38.288 5.636 -19.877 1.00 31.28 92 SER A CA 1
ATOM 711 C C . SER A 1 92 ? 37.855 7.079 -20.122 1.00 31.28 92 SER A C 1
ATOM 713 O O . SER A 1 92 ? 36.687 7.378 -20.364 1.00 31.28 92 SER A O 1
ATOM 715 N N . ALA A 1 93 ? 38.807 8.008 -20.007 1.00 26.45 93 ALA A N 1
ATOM 716 C CA . ALA A 1 93 ? 38.673 9.306 -20.649 1.00 26.45 93 ALA A CA 1
ATOM 717 C C . ALA A 1 93 ? 38.676 9.054 -22.165 1.00 26.45 93 ALA A C 1
ATOM 719 O O . ALA A 1 93 ? 39.728 8.812 -22.748 1.00 26.45 93 ALA A O 1
ATOM 720 N N . GLY A 1 94 ? 37.488 9.024 -22.770 1.00 30.16 94 GLY A N 1
ATOM 721 C CA . GLY A 1 94 ? 37.320 8.843 -24.213 1.00 30.16 94 GLY A CA 1
ATOM 722 C C . GLY A 1 94 ? 36.419 7.675 -24.603 1.00 30.16 94 GLY A C 1
ATOM 723 O O . GLY A 1 94 ? 36.877 6.751 -25.253 1.00 30.16 94 GLY A O 1
ATOM 724 N N . MET A 1 95 ? 35.132 7.723 -24.255 1.00 33.28 95 MET A N 1
ATOM 725 C CA . MET A 1 95 ? 34.088 7.005 -25.001 1.00 33.28 95 MET A CA 1
ATOM 726 C C . MET A 1 95 ? 32.749 7.738 -24.866 1.00 33.28 95 MET A C 1
ATOM 728 O O . MET A 1 95 ? 31.816 7.292 -24.210 1.00 33.28 95 MET A O 1
ATOM 732 N N . LEU A 1 96 ? 32.640 8.870 -25.547 1.00 38.28 96 LEU A N 1
ATOM 733 C CA . LEU A 1 96 ? 31.484 9.039 -26.415 1.00 38.28 96 LEU A CA 1
ATOM 734 C C . LEU A 1 96 ? 32.058 9.187 -27.820 1.00 38.28 96 LEU A C 1
ATOM 736 O O . LEU A 1 96 ? 32.443 10.290 -28.201 1.00 38.28 96 LEU A O 1
ATOM 740 N N . PRO A 1 97 ? 32.198 8.095 -28.590 1.00 36.81 97 PRO A N 1
ATOM 741 C CA . PRO A 1 97 ? 32.116 8.264 -30.022 1.00 36.81 97 PRO A CA 1
ATOM 742 C C . PRO A 1 97 ? 30.698 8.766 -30.303 1.00 36.81 97 PRO A C 1
ATOM 744 O O . PRO A 1 97 ? 29.745 8.347 -29.637 1.00 36.81 97 PRO A O 1
ATOM 747 N N . GLU A 1 98 ? 30.548 9.623 -31.303 1.00 39.62 98 GLU A N 1
ATOM 748 C CA . GLU A 1 98 ? 29.312 9.694 -32.072 1.00 39.62 98 GLU A CA 1
ATOM 749 C C . GLU A 1 98 ? 29.060 8.294 -32.653 1.00 39.62 98 GLU A C 1
ATOM 751 O O . GLU A 1 98 ? 29.432 7.991 -33.781 1.00 39.62 98 GLU A O 1
ATOM 756 N N . ASP A 1 99 ? 28.568 7.367 -31.830 1.00 42.03 99 ASP A N 1
ATOM 757 C CA . ASP A 1 99 ? 28.265 6.016 -32.253 1.00 42.03 99 ASP A CA 1
ATOM 758 C C . ASP A 1 99 ? 26.890 6.077 -32.923 1.00 42.03 99 ASP A C 1
ATOM 760 O O . ASP A 1 99 ? 25.885 6.252 -32.228 1.00 42.03 99 ASP A O 1
ATOM 764 N N . PRO A 1 100 ? 26.793 5.919 -34.253 1.00 39.91 100 PRO A N 1
ATOM 765 C CA . PRO A 1 100 ? 25.512 5.923 -34.954 1.00 39.91 100 PRO A CA 1
ATOM 766 C C . PRO A 1 100 ? 24.577 4.782 -34.503 1.00 39.91 100 PRO A C 1
ATOM 768 O O . PRO A 1 100 ? 23.408 4.763 -34.881 1.00 39.91 100 PRO A O 1
ATOM 771 N N . ARG A 1 101 ? 25.052 3.838 -33.669 1.00 39.69 101 ARG A N 1
ATOM 772 C CA . ARG A 1 101 ? 24.233 2.818 -32.987 1.00 39.69 101 ARG A CA 1
ATOM 773 C C . ARG A 1 101 ? 23.491 3.345 -31.749 1.00 39.69 101 ARG A C 1
ATOM 775 O O . ARG A 1 101 ? 22.609 2.641 -31.260 1.00 39.69 101 ARG A O 1
ATOM 782 N N . LEU A 1 102 ? 23.839 4.523 -31.219 1.00 46.78 102 LEU A N 1
ATOM 783 C CA . LEU A 1 102 ? 23.268 5.059 -29.975 1.00 46.78 102 LEU A CA 1
ATOM 784 C C . LEU A 1 102 ? 21.945 5.827 -30.171 1.00 46.78 102 LEU A C 1
ATOM 786 O O . LEU A 1 102 ? 21.142 5.857 -29.240 1.00 46.78 102 LEU A O 1
ATOM 790 N N . GLY A 1 103 ? 21.678 6.360 -31.370 1.00 44.66 103 GLY A N 1
ATOM 791 C CA . GLY A 1 103 ? 20.451 7.107 -31.701 1.00 44.66 103 GLY A CA 1
ATOM 792 C C . GLY A 1 103 ? 20.191 8.351 -30.827 1.00 44.66 103 GLY A C 1
ATOM 793 O O . GLY A 1 103 ? 20.945 8.652 -29.909 1.00 44.66 103 GLY A O 1
ATOM 794 N N . ASP A 1 104 ? 19.083 9.057 -31.079 1.00 45.41 104 ASP A N 1
ATOM 795 C CA . ASP A 1 104 ? 18.689 10.315 -30.399 1.00 45.41 104 ASP A CA 1
ATOM 796 C C . ASP A 1 104 ? 18.263 10.158 -28.918 1.00 45.41 104 ASP A C 1
ATOM 798 O O . ASP A 1 104 ? 17.699 11.066 -28.304 1.00 45.41 104 ASP A O 1
ATOM 802 N N . ALA A 1 105 ? 18.464 8.986 -28.318 1.00 49.03 105 ALA A N 1
ATOM 803 C CA . ALA A 1 105 ? 17.910 8.664 -27.012 1.00 49.03 105 ALA A CA 1
ATOM 804 C C . ALA A 1 105 ? 18.870 9.050 -25.887 1.00 49.03 105 ALA A C 1
ATOM 806 O O . ALA A 1 105 ? 19.747 8.270 -25.517 1.00 49.03 105 ALA A O 1
ATOM 807 N N . VAL A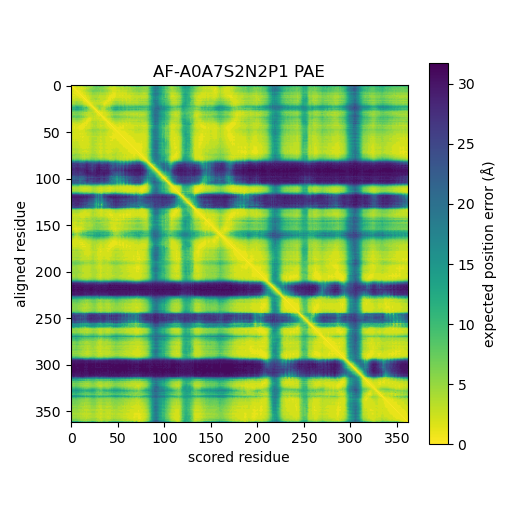 1 106 ? 18.679 10.236 -25.307 1.00 55.19 106 VAL A N 1
ATOM 808 C CA . VAL A 1 106 ? 19.457 10.685 -24.146 1.00 55.19 106 VAL A CA 1
ATOM 809 C C . VAL A 1 106 ? 19.146 9.767 -22.953 1.00 55.19 106 VAL A C 1
ATOM 811 O O . VAL A 1 106 ? 17.988 9.705 -22.519 1.00 55.19 106 VAL A O 1
ATOM 814 N N . PRO A 1 107 ? 20.138 9.038 -22.406 1.00 62.78 107 PRO A N 1
ATOM 815 C CA . PRO A 1 107 ? 19.958 8.290 -21.172 1.00 62.78 107 PRO A CA 1
ATOM 816 C C . PRO A 1 107 ? 19.456 9.228 -20.069 1.00 62.78 107 PRO A C 1
ATOM 818 O O . PRO A 1 107 ? 19.815 10.405 -20.015 1.00 62.78 107 PRO A O 1
ATOM 821 N N . GLY A 1 108 ? 18.627 8.724 -19.164 1.00 76.12 108 GLY A N 1
ATOM 822 C CA . GLY A 1 108 ? 18.063 9.554 -18.101 1.00 76.12 108 GLY A CA 1
ATOM 823 C C . GLY A 1 108 ? 17.394 8.732 -17.019 1.00 76.12 108 GLY A C 1
ATOM 824 O O . GLY A 1 108 ? 17.190 7.524 -17.174 1.00 76.12 108 GLY A O 1
ATOM 825 N N . LYS A 1 109 ? 17.042 9.382 -15.912 1.00 85.81 109 LYS A N 1
ATOM 826 C CA . LYS A 1 109 ? 16.223 8.761 -14.872 1.00 85.81 109 LYS A CA 1
ATOM 827 C C . LYS A 1 109 ? 15.067 9.667 -14.487 1.00 85.81 109 LYS A C 1
ATOM 829 O O . LYS A 1 109 ? 15.198 10.885 -14.468 1.00 85.81 109 LYS A O 1
ATOM 834 N N . VAL A 1 110 ? 13.950 9.051 -14.152 1.00 89.50 110 VAL A N 1
ATOM 835 C CA . VAL A 1 110 ? 12.848 9.690 -13.450 1.00 89.50 110 VAL A CA 1
ATOM 836 C C . VAL A 1 110 ? 12.919 9.230 -12.008 1.00 89.50 110 VAL A C 1
ATOM 838 O O . VAL A 1 110 ? 13.085 8.038 -11.738 1.00 89.50 110 VAL A O 1
ATOM 841 N N . VAL A 1 111 ? 12.831 10.183 -11.095 1.00 91.00 111 VAL A N 1
ATOM 842 C CA . VAL A 1 111 ? 12.794 9.938 -9.661 1.00 91.00 111 VAL A CA 1
ATOM 843 C C . VAL A 1 111 ? 11.414 10.307 -9.145 1.00 91.00 111 VAL A C 1
ATOM 845 O O . VAL A 1 111 ? 10.820 11.289 -9.590 1.00 91.00 111 VAL A O 1
ATOM 848 N N . ILE A 1 112 ? 10.904 9.493 -8.228 1.00 93.62 112 ILE A N 1
ATOM 849 C CA . ILE A 1 112 ? 9.647 9.742 -7.535 1.00 93.62 112 ILE A CA 1
ATOM 850 C C . ILE A 1 112 ? 9.982 10.040 -6.085 1.00 93.62 112 ILE A C 1
ATOM 852 O O . ILE A 1 112 ? 10.496 9.188 -5.351 1.00 93.62 112 ILE A O 1
ATOM 856 N N . GLU A 1 113 ? 9.703 11.278 -5.711 1.00 92.56 113 GLU A N 1
ATOM 857 C CA . GLU A 1 113 ? 10.027 11.861 -4.422 1.00 92.56 113 GLU A CA 1
ATOM 858 C C . GLU A 1 113 ? 8.738 12.132 -3.646 1.00 92.56 113 GLU A C 1
ATOM 860 O O . GLU A 1 113 ? 7.703 12.451 -4.225 1.00 92.56 113 GLU A O 1
ATOM 865 N N . VAL A 1 114 ? 8.780 11.998 -2.326 1.00 91.88 114 VAL A N 1
ATOM 866 C CA . VAL A 1 114 ? 7.666 12.366 -1.448 1.00 91.88 114 VAL A CA 1
ATOM 867 C C . VAL A 1 114 ? 8.130 13.500 -0.542 1.00 91.88 114 VAL A C 1
ATOM 869 O O . VAL A 1 114 ? 9.070 13.290 0.229 1.00 91.88 114 VAL A O 1
ATOM 872 N N . PRO A 1 115 ? 7.495 14.682 -0.599 1.00 89.25 115 PRO A N 1
ATOM 873 C CA . PRO A 1 115 ? 7.743 15.748 0.361 1.00 89.2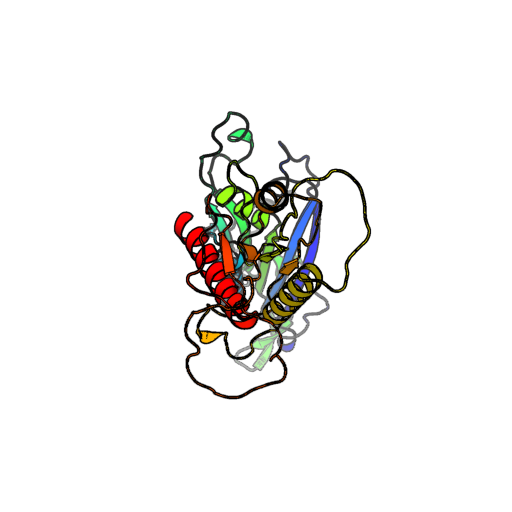5 115 PRO A CA 1
ATOM 874 C C . PRO A 1 115 ? 7.353 15.306 1.763 1.00 89.25 115 PRO A C 1
ATOM 876 O O . PRO A 1 115 ? 6.254 14.798 1.977 1.00 89.25 115 PRO A O 1
ATOM 879 N N . VAL A 1 116 ? 8.236 15.511 2.728 1.00 82.12 116 VAL A N 1
ATOM 880 C CA . VAL A 1 116 ? 7.987 15.205 4.133 1.00 82.12 116 VAL A CA 1
ATOM 881 C C . VAL A 1 116 ? 7.893 16.527 4.895 1.00 82.12 116 VAL A C 1
ATOM 883 O O . VAL A 1 116 ? 8.790 17.364 4.772 1.00 82.12 116 VAL A O 1
ATOM 886 N N . PRO A 1 117 ? 6.821 16.760 5.674 1.00 71.75 117 PRO A N 1
ATOM 887 C CA . PRO A 1 117 ? 6.663 18.005 6.412 1.00 71.75 117 PRO A CA 1
ATOM 888 C C . PRO A 1 117 ? 7.826 18.220 7.393 1.00 71.75 117 PRO A C 1
ATOM 890 O O . PRO A 1 117 ? 8.202 17.333 8.156 1.00 71.75 117 PRO A O 1
ATOM 893 N N . VAL A 1 118 ? 8.361 19.445 7.412 1.00 56.56 118 VAL A N 1
ATOM 894 C CA . VAL A 1 118 ? 9.533 19.882 8.207 1.00 56.56 118 VAL A CA 1
ATOM 895 C C . VAL A 1 118 ? 9.273 19.854 9.731 1.00 56.56 118 VAL A C 1
ATOM 897 O O . VAL A 1 118 ? 10.121 20.234 10.530 1.00 56.56 118 VAL A O 1
ATOM 900 N N . GLN A 1 119 ? 8.097 19.411 10.179 1.00 51.53 119 GLN A N 1
ATOM 901 C CA . GLN A 1 119 ? 7.631 19.534 11.565 1.00 51.53 119 GLN A CA 1
ATOM 902 C C . GLN A 1 119 ? 8.289 18.585 12.574 1.00 51.53 119 GLN A C 1
ATOM 904 O O . GLN A 1 119 ? 7.993 18.673 13.762 1.00 51.53 119 GLN A O 1
ATOM 909 N N . VAL A 1 120 ? 9.278 17.789 12.170 1.00 44.03 120 VAL A N 1
ATOM 910 C CA . VAL A 1 120 ? 10.237 17.213 13.118 1.00 44.03 120 VAL A CA 1
ATOM 911 C C . VAL A 1 120 ? 11.369 18.229 13.325 1.00 44.03 120 VAL A C 1
ATOM 913 O O . VAL A 1 120 ? 12.480 18.018 12.868 1.00 44.03 120 VAL A O 1
ATOM 916 N N . ARG A 1 121 ? 11.112 19.383 13.960 1.00 36.03 121 ARG A N 1
ATOM 917 C CA . ARG A 1 121 ? 12.187 20.334 14.314 1.00 36.03 121 ARG A CA 1
ATOM 918 C C . ARG A 1 121 ? 12.776 19.996 15.679 1.00 36.03 121 ARG A C 1
ATOM 920 O O . ARG A 1 121 ? 12.272 20.402 16.720 1.00 36.03 121 ARG A O 1
ATOM 927 N N . GLY A 1 122 ? 13.893 19.287 15.632 1.00 42.62 122 GLY A N 1
ATOM 928 C CA . GLY A 1 122 ? 14.905 19.197 16.675 1.00 42.62 122 GLY A CA 1
ATOM 929 C C . GLY A 1 122 ? 16.248 18.946 15.993 1.00 42.62 122 GLY A C 1
ATOM 930 O O . GLY A 1 122 ? 16.274 18.365 14.911 1.00 42.62 122 GLY A O 1
ATOM 931 N N . ALA A 1 123 ? 17.364 19.351 16.604 1.00 44.12 123 ALA A N 1
ATOM 932 C CA . ALA A 1 123 ? 18.703 19.260 16.001 1.00 44.12 123 ALA A CA 1
ATOM 933 C C . ALA A 1 123 ? 19.112 17.841 15.520 1.00 44.12 123 ALA A C 1
ATOM 935 O O . ALA A 1 123 ? 20.082 17.698 14.781 1.00 44.12 123 ALA A O 1
ATOM 936 N N . SER A 1 124 ? 18.384 16.784 15.914 1.00 46.53 124 SER A N 1
ATOM 937 C CA . SER A 1 124 ? 18.582 15.408 15.433 1.00 46.53 124 SER A CA 1
ATOM 938 C C . SER A 1 124 ? 17.852 15.074 14.125 1.00 46.53 124 SER A C 1
ATOM 940 O O . SER A 1 124 ? 18.261 14.147 13.429 1.00 46.53 124 SER A O 1
ATOM 942 N N . ALA A 1 125 ? 16.798 15.809 13.771 1.00 40.94 125 ALA A N 1
ATOM 943 C CA . ALA A 1 125 ? 16.019 15.591 12.557 1.00 40.94 125 ALA A CA 1
ATOM 944 C C . ALA A 1 125 ? 16.642 16.282 11.338 1.00 40.94 125 ALA A C 1
ATOM 946 O O . ALA A 1 125 ? 16.640 15.710 10.253 1.00 40.94 125 ALA A O 1
ATOM 947 N N . ASP A 1 126 ? 17.296 17.429 11.525 1.00 41.28 126 ASP A N 1
ATOM 948 C CA . ASP A 1 126 ? 18.064 18.090 10.459 1.00 41.28 126 ASP A CA 1
ATOM 949 C C . ASP A 1 126 ? 19.276 17.249 10.010 1.00 41.28 126 ASP A C 1
ATOM 951 O O . ASP A 1 126 ? 19.711 17.325 8.866 1.00 41.28 126 ASP A O 1
ATOM 955 N N . ALA A 1 127 ? 19.785 16.375 10.887 1.00 44.94 127 ALA A N 1
ATOM 956 C CA . ALA A 1 127 ? 20.815 15.385 10.563 1.00 44.94 127 ALA A CA 1
ATOM 957 C C . ALA A 1 127 ? 20.248 14.101 9.916 1.00 44.94 127 ALA A C 1
ATOM 959 O O . ALA A 1 127 ? 21.002 13.238 9.457 1.00 44.94 127 ALA A O 1
ATOM 960 N N . ALA A 1 128 ? 18.925 13.923 9.919 1.00 45.28 128 ALA A N 1
ATOM 961 C CA . ALA A 1 128 ? 18.277 12.689 9.498 1.00 45.28 128 ALA A CA 1
ATOM 962 C C . ALA A 1 128 ? 17.913 12.682 8.002 1.00 45.28 128 ALA A C 1
ATOM 964 O O . ALA A 1 128 ? 18.035 11.662 7.318 1.00 45.28 128 ALA A O 1
ATOM 965 N N . TRP A 1 129 ? 17.504 13.841 7.506 1.00 51.81 129 TRP A N 1
ATOM 966 C CA . TRP A 1 129 ? 17.088 14.075 6.130 1.00 51.81 129 TRP A CA 1
ATOM 967 C C . TRP A 1 129 ? 18.247 14.705 5.352 1.00 51.81 129 TRP A C 1
ATOM 969 O O . TRP A 1 129 ? 19.152 15.284 5.944 1.00 51.81 129 TRP A O 1
ATOM 979 N N . ASP A 1 130 ? 18.261 14.620 4.027 1.00 46.53 130 ASP A N 1
ATOM 980 C CA . ASP A 1 130 ? 19.272 15.271 3.174 1.00 46.53 130 ASP A CA 1
ATOM 981 C C . ASP A 1 130 ? 19.141 16.815 3.133 1.00 46.53 130 ASP A C 1
ATOM 983 O O . ASP A 1 130 ? 19.471 17.454 2.137 1.00 46.53 130 ASP A O 1
ATOM 987 N N . MET A 1 131 ? 18.639 17.428 4.209 1.00 46.62 131 MET A N 1
ATOM 988 C CA . MET A 1 131 ? 18.238 18.834 4.326 1.00 46.62 131 MET A CA 1
ATOM 989 C C . MET A 1 131 ? 17.202 19.318 3.292 1.00 46.62 131 MET A C 1
ATOM 991 O O . MET A 1 131 ? 16.799 20.477 3.357 1.00 46.62 131 MET A O 1
ATOM 995 N N . SER A 1 132 ? 16.734 18.470 2.366 1.00 55.12 132 SER A N 1
ATOM 996 C CA . SER A 1 132 ? 15.841 18.883 1.274 1.00 55.12 132 SER A CA 1
ATOM 997 C C . SER A 1 132 ? 14.353 18.815 1.630 1.00 55.12 132 SER A C 1
ATOM 999 O O . SER A 1 132 ? 13.532 19.451 0.972 1.00 55.12 132 SER A O 1
ATOM 1001 N N . GLY A 1 133 ? 13.993 18.050 2.668 1.00 72.00 133 GLY A N 1
ATOM 1002 C CA . GLY A 1 133 ? 12.595 17.805 3.027 1.00 72.00 133 GLY A CA 1
ATOM 1003 C C . GLY A 1 133 ? 11.857 16.878 2.053 1.00 72.00 133 GLY A C 1
ATOM 1004 O O . GLY A 1 133 ? 10.631 16.831 2.091 1.00 72.00 133 GLY A O 1
ATOM 1005 N N . VAL A 1 134 ? 12.564 16.135 1.192 1.00 83.62 134 VAL A N 1
ATOM 1006 C CA . VAL A 1 134 ? 11.969 15.132 0.297 1.00 83.62 134 VAL A CA 1
ATOM 1007 C C . VAL A 1 134 ? 12.625 13.759 0.457 1.00 83.62 134 VAL A C 1
ATOM 1009 O O . VAL A 1 134 ? 13.760 13.628 0.910 1.00 83.62 134 VAL A O 1
ATOM 1012 N N . VAL A 1 135 ? 11.894 12.703 0.097 1.00 87.06 135 VAL A N 1
ATOM 1013 C CA . VAL A 1 135 ? 12.383 11.317 0.122 1.00 87.06 135 VAL A CA 1
ATOM 1014 C C . VAL A 1 135 ? 12.229 10.692 -1.255 1.00 87.06 135 VAL A C 1
ATOM 1016 O O . VAL A 1 135 ? 11.107 10.447 -1.688 1.00 87.06 135 VAL A O 1
ATOM 1019 N N . GLU A 1 136 ? 13.341 10.363 -1.916 1.00 90.25 136 GLU A N 1
ATOM 1020 C CA . GLU A 1 136 ? 13.343 9.494 -3.103 1.00 90.25 136 GLU A CA 1
ATOM 1021 C C . GLU A 1 136 ? 12.938 8.069 -2.691 1.00 90.25 136 GLU A C 1
ATOM 1023 O O . GLU A 1 136 ? 13.674 7.379 -1.974 1.00 90.25 136 GLU A O 1
ATOM 1028 N N . ILE A 1 137 ? 11.755 7.633 -3.134 1.00 91.81 137 ILE A N 1
ATOM 1029 C CA . ILE A 1 137 ? 11.196 6.312 -2.804 1.00 91.81 137 ILE A CA 1
ATOM 1030 C C . ILE A 1 137 ? 11.343 5.306 -3.946 1.00 91.81 137 ILE A C 1
ATOM 1032 O O . ILE A 1 137 ? 11.443 4.100 -3.687 1.00 91.81 137 ILE A O 1
ATOM 1036 N N . ALA A 1 138 ? 11.371 5.793 -5.189 1.00 94.06 138 ALA A N 1
ATOM 1037 C CA . ALA A 1 138 ? 11.442 4.984 -6.395 1.00 94.06 138 ALA A CA 1
ATOM 1038 C C . ALA A 1 138 ? 12.187 5.704 -7.522 1.00 94.06 138 ALA A C 1
ATOM 1040 O O . ALA A 1 138 ? 12.176 6.933 -7.615 1.00 94.06 138 ALA A O 1
ATOM 1041 N N . SER A 1 139 ? 12.772 4.912 -8.417 1.00 94.00 139 SER A N 1
ATOM 1042 C CA . SER A 1 139 ? 13.457 5.400 -9.609 1.00 94.00 139 SER A CA 1
ATOM 1043 C C . SER A 1 139 ? 13.111 4.554 -10.832 1.00 94.00 139 SER A C 1
ATOM 1045 O O . SER A 1 139 ? 12.895 3.341 -10.739 1.00 94.00 139 SER A O 1
ATOM 1047 N N . VAL A 1 140 ? 13.071 5.194 -11.998 1.00 94.00 140 VAL A N 1
ATOM 1048 C CA . VAL A 1 140 ? 12.922 4.545 -13.304 1.00 94.00 140 VAL A CA 1
ATOM 1049 C C . VAL A 1 140 ? 14.001 5.082 -14.232 1.00 94.00 140 VAL A C 1
ATOM 1051 O O . VAL A 1 140 ? 14.066 6.275 -14.512 1.00 94.00 140 VAL A O 1
ATOM 1054 N N . HIS A 1 141 ? 14.860 4.201 -14.720 1.00 91.62 141 HIS A N 1
ATOM 1055 C CA . HIS A 1 141 ? 15.997 4.533 -15.561 1.00 91.62 141 HIS A CA 1
ATOM 1056 C C . HIS A 1 141 ? 15.716 4.146 -17.011 1.00 91.62 141 HIS A C 1
ATOM 1058 O O . HIS A 1 141 ? 15.360 3.005 -17.313 1.00 91.62 141 HIS A O 1
ATOM 1064 N N . ARG A 1 142 ? 15.952 5.091 -17.920 1.00 88.19 142 ARG A N 1
ATOM 1065 C CA . ARG A 1 142 ? 16.042 4.868 -19.363 1.00 88.19 142 ARG A CA 1
ATOM 1066 C C . ARG A 1 142 ? 17.519 4.695 -19.694 1.00 88.19 142 ARG A C 1
ATOM 1068 O O . ARG A 1 142 ? 18.252 5.674 -19.816 1.00 88.19 142 ARG A O 1
ATOM 1075 N N . LEU A 1 143 ? 17.964 3.442 -19.774 1.00 86.81 143 LEU A N 1
ATOM 1076 C CA . LEU A 1 143 ? 19.379 3.094 -19.961 1.00 86.81 143 LEU A CA 1
ATOM 1077 C C . LEU A 1 143 ? 19.813 3.171 -21.433 1.00 86.81 143 LEU A C 1
ATOM 1079 O O . LEU A 1 143 ? 21.006 3.099 -21.734 1.00 86.81 143 LEU A O 1
ATOM 1083 N N . GLY A 1 144 ? 18.850 3.297 -22.351 1.00 84.56 144 GLY A N 1
ATOM 1084 C CA . GLY A 1 144 ? 19.101 3.293 -23.786 1.00 84.56 144 GLY A CA 1
ATOM 1085 C C . GLY A 1 144 ? 19.758 1.984 -24.218 1.00 84.56 144 GLY A C 1
ATOM 1086 O O . GLY A 1 144 ? 19.382 0.912 -23.747 1.00 84.56 144 GLY A O 1
ATOM 1087 N N . TYR A 1 145 ? 20.760 2.072 -25.088 1.00 83.12 145 TYR A N 1
ATOM 1088 C CA . TYR A 1 145 ? 21.513 0.908 -25.565 1.00 83.12 145 TYR A CA 1
ATOM 1089 C C . TYR A 1 145 ? 22.816 0.657 -24.793 1.00 83.12 145 TYR A C 1
ATOM 1091 O O . TYR A 1 145 ? 23.465 -0.360 -25.021 1.00 83.12 145 TYR A O 1
ATOM 1099 N N . LEU A 1 146 ? 23.211 1.562 -23.886 1.00 79.06 146 LEU A N 1
ATOM 1100 C CA . LEU A 1 146 ? 24.545 1.576 -23.271 1.00 79.06 146 LEU A CA 1
ATOM 1101 C C . LEU A 1 146 ? 24.853 0.296 -22.491 1.00 79.06 146 LEU A C 1
ATOM 1103 O O . LEU A 1 146 ? 25.875 -0.346 -22.726 1.00 79.06 146 LEU A O 1
ATOM 1107 N N . SER A 1 147 ? 23.956 -0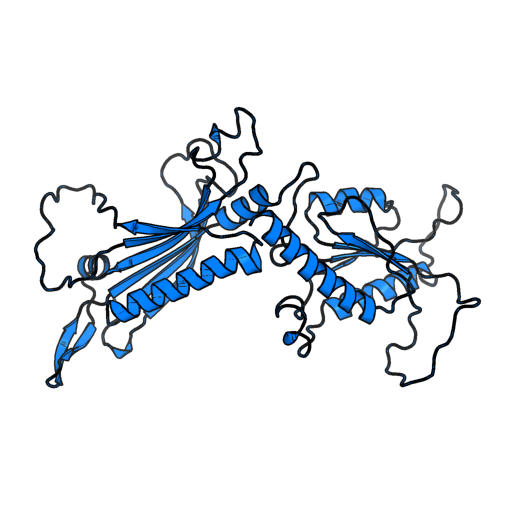.097 -21.584 1.00 82.81 147 SER A N 1
ATOM 1108 C CA . SER A 1 147 ? 24.153 -1.304 -20.774 1.00 82.81 147 SER A CA 1
ATOM 1109 C C . SER A 1 147 ? 24.161 -2.561 -21.654 1.00 82.81 147 SER A C 1
ATOM 1111 O O . SER A 1 147 ? 25.073 -3.381 -21.559 1.00 82.81 147 SER A O 1
ATOM 1113 N N . ALA A 1 148 ? 23.228 -2.670 -22.604 1.00 85.62 148 ALA A N 1
ATOM 1114 C CA . ALA A 1 148 ? 23.139 -3.812 -23.509 1.00 85.62 148 ALA A CA 1
ATOM 1115 C C . ALA A 1 148 ? 24.386 -3.937 -24.394 1.00 85.62 148 ALA A C 1
ATOM 1117 O O . ALA A 1 148 ? 24.893 -5.045 -24.586 1.00 85.62 148 ALA A O 1
ATOM 1118 N N . ALA A 1 149 ? 24.910 -2.809 -24.881 1.00 84.00 149 ALA A N 1
ATOM 1119 C CA . ALA A 1 149 ? 26.147 -2.751 -25.646 1.00 84.00 149 ALA A CA 1
ATOM 1120 C C . ALA A 1 149 ? 27.351 -3.202 -24.805 1.00 84.00 149 ALA A C 1
ATOM 1122 O O . ALA A 1 149 ? 28.115 -4.051 -25.261 1.00 84.00 149 ALA A O 1
ATOM 1123 N N . ALA A 1 150 ? 27.475 -2.728 -23.560 1.00 84.56 150 ALA A N 1
ATOM 1124 C CA . ALA A 1 150 ? 28.554 -3.131 -22.653 1.00 84.56 150 ALA A CA 1
ATOM 1125 C C . ALA A 1 150 ? 28.576 -4.652 -22.395 1.00 84.56 150 ALA A C 1
ATOM 1127 O O . ALA A 1 150 ? 29.642 -5.256 -22.294 1.00 84.56 150 ALA A O 1
ATOM 1128 N N . PHE A 1 151 ? 27.406 -5.299 -22.359 1.00 86.56 151 PHE A N 1
ATOM 1129 C CA . PHE A 1 151 ? 27.283 -6.754 -22.200 1.00 86.56 151 PHE A CA 1
ATOM 1130 C C . PHE A 1 151 ? 27.240 -7.537 -23.526 1.00 86.56 151 PHE A C 1
ATOM 1132 O O . PHE A 1 151 ? 27.005 -8.753 -23.518 1.00 86.56 151 PHE A O 1
ATOM 1139 N N . ASN A 1 152 ? 27.488 -6.881 -24.667 1.00 87.50 152 ASN A N 1
ATOM 1140 C CA . ASN A 1 152 ? 27.428 -7.474 -26.007 1.00 87.50 152 ASN A CA 1
ATOM 1141 C C . ASN A 1 152 ? 26.109 -8.230 -26.256 1.00 87.50 152 ASN A C 1
ATOM 1143 O O . ASN A 1 152 ? 26.101 -9.389 -26.690 1.00 87.50 152 ASN A O 1
ATOM 1147 N N . LEU A 1 153 ? 24.991 -7.603 -25.897 1.00 88.38 153 LEU A N 1
ATOM 1148 C CA . LEU A 1 153 ? 23.654 -8.164 -26.025 1.00 88.38 153 LEU A CA 1
ATOM 1149 C C . LEU A 1 153 ? 23.045 -7.717 -27.359 1.00 88.38 153 LEU A C 1
ATOM 1151 O O . LEU A 1 153 ? 22.989 -6.529 -27.657 1.00 88.38 153 LEU A O 1
ATOM 1155 N N . SER A 1 154 ? 22.612 -8.674 -28.178 1.00 90.50 154 SER A N 1
ATOM 1156 C CA . SER A 1 154 ? 22.017 -8.401 -29.488 1.00 90.50 154 SER A CA 1
ATOM 1157 C C . SER A 1 154 ? 20.968 -9.448 -29.842 1.00 90.50 154 SER A C 1
ATOM 1159 O O . SER A 1 154 ? 21.013 -10.563 -29.326 1.00 90.50 154 SER A O 1
ATOM 1161 N N . PHE A 1 155 ? 20.048 -9.097 -30.735 1.00 92.12 155 PHE A N 1
ATOM 1162 C CA . PHE A 1 155 ? 19.000 -9.980 -31.237 1.00 92.12 155 PHE A CA 1
ATOM 1163 C C . PHE A 1 155 ? 18.884 -9.906 -32.760 1.00 92.12 155 PHE A C 1
ATOM 1165 O O . PHE A 1 155 ? 19.241 -8.900 -33.377 1.00 92.12 155 PHE A O 1
ATOM 1172 N N . ASP A 1 156 ? 18.379 -10.980 -33.363 1.00 91.44 156 ASP A N 1
ATOM 1173 C CA . ASP A 1 156 ? 18.046 -11.038 -34.785 1.00 91.44 156 ASP A CA 1
ATOM 1174 C C . ASP A 1 156 ? 16.739 -10.293 -35.087 1.00 91.44 156 ASP A C 1
ATOM 1176 O O . ASP A 1 156 ? 15.674 -10.604 -34.540 1.00 91.44 156 ASP A O 1
ATOM 1180 N N . ALA A 1 157 ? 16.812 -9.358 -36.029 1.00 89.44 157 ALA A N 1
ATOM 1181 C CA . ALA A 1 157 ? 15.690 -8.615 -36.588 1.00 89.44 157 ALA A CA 1
ATOM 1182 C C . ALA A 1 157 ? 15.749 -8.620 -38.123 1.00 89.44 157 ALA A C 1
ATOM 1184 O O . ALA A 1 157 ? 16.745 -9.038 -38.712 1.00 89.44 157 ALA A O 1
ATOM 1185 N N . CYS A 1 158 ? 14.695 -8.126 -38.770 1.00 88.12 158 CYS A N 1
ATOM 1186 C CA . CYS A 1 158 ? 14.714 -7.812 -40.197 1.00 88.12 158 CYS A CA 1
ATOM 1187 C C . CYS A 1 158 ? 14.767 -6.292 -40.396 1.00 88.12 158 CYS A C 1
ATOM 1189 O O . CYS A 1 158 ? 14.164 -5.538 -39.629 1.00 88.12 158 CYS A O 1
ATOM 1191 N N . ASP A 1 159 ? 15.505 -5.835 -41.406 1.00 85.12 159 ASP A N 1
ATOM 1192 C CA . ASP A 1 159 ? 15.411 -4.454 -41.877 1.00 85.12 159 ASP A CA 1
ATOM 1193 C C . ASP A 1 159 ? 14.143 -4.233 -42.726 1.00 85.12 159 ASP A C 1
ATOM 1195 O O . ASP A 1 159 ? 13.357 -5.154 -42.956 1.00 85.12 159 ASP A O 1
ATOM 1199 N N . SER A 1 160 ? 13.933 -3.002 -43.198 1.00 83.50 160 SER A N 1
ATOM 1200 C CA . SER A 1 160 ? 12.787 -2.640 -44.047 1.00 83.50 160 SER A CA 1
ATOM 1201 C C . SER A 1 160 ? 12.730 -3.395 -45.382 1.00 83.50 160 SER A C 1
ATOM 1203 O O . SER A 1 160 ? 11.680 -3.416 -46.016 1.00 83.50 160 SER A O 1
ATOM 1205 N N . HIS A 1 161 ? 13.826 -4.035 -45.796 1.00 88.62 161 HIS A N 1
ATOM 1206 C CA . HIS A 1 161 ? 13.938 -4.824 -47.022 1.00 88.62 161 HIS A CA 1
ATOM 1207 C C . HIS A 1 161 ? 13.910 -6.338 -46.737 1.00 88.62 161 HIS A C 1
ATOM 1209 O O . HIS A 1 161 ? 14.214 -7.140 -47.618 1.00 88.62 161 HIS A O 1
ATOM 1215 N N . GLY A 1 162 ? 13.582 -6.747 -45.504 1.00 85.75 162 GLY A N 1
ATOM 1216 C CA . GLY A 1 162 ? 13.500 -8.152 -45.101 1.00 85.75 162 GLY A CA 1
ATOM 1217 C C . GLY A 1 162 ? 14.851 -8.837 -44.869 1.00 85.75 162 GLY A C 1
ATOM 1218 O O . GLY A 1 162 ? 14.887 -10.047 -44.644 1.00 85.75 162 GLY A O 1
ATOM 1219 N N . ARG A 1 163 ? 15.972 -8.104 -44.894 1.00 89.12 163 ARG A N 1
ATOM 1220 C CA . ARG A 1 163 ? 17.304 -8.673 -44.643 1.00 89.12 163 ARG A CA 1
ATOM 1221 C C . ARG A 1 163 ? 17.521 -8.851 -43.148 1.00 89.12 163 ARG A C 1
ATOM 1223 O O . ARG A 1 163 ? 17.213 -7.960 -42.356 1.00 89.12 163 ARG A O 1
ATOM 1230 N N . ARG A 1 164 ? 18.096 -9.991 -42.759 1.00 88.12 164 ARG A N 1
ATOM 1231 C CA . ARG A 1 164 ? 18.437 -10.273 -41.358 1.00 88.12 164 ARG A CA 1
ATOM 1232 C C . ARG A 1 164 ? 19.559 -9.350 -40.890 1.00 88.12 164 ARG A C 1
ATOM 1234 O O . ARG A 1 164 ? 20.618 -9.295 -41.508 1.00 88.12 164 ARG A O 1
ATOM 1241 N N . VAL A 1 165 ? 19.330 -8.665 -39.776 1.00 89.50 165 VAL A N 1
ATOM 1242 C CA . VAL A 1 165 ? 20.273 -7.748 -39.130 1.00 89.50 165 VAL A CA 1
ATOM 1243 C C . VAL A 1 165 ? 20.325 -8.017 -37.628 1.00 89.50 165 VAL A C 1
ATOM 1245 O O . VAL A 1 165 ? 19.326 -8.402 -37.020 1.00 89.50 165 VAL A O 1
ATOM 1248 N N . LYS A 1 166 ? 21.487 -7.787 -37.012 1.00 88.50 166 LYS A N 1
ATOM 1249 C CA . LYS A 1 166 ? 21.633 -7.786 -35.552 1.00 88.50 166 LYS A CA 1
ATOM 1250 C C . LYS A 1 166 ? 21.316 -6.397 -35.009 1.00 88.50 166 LYS A C 1
ATOM 1252 O O . LYS A 1 166 ? 21.815 -5.405 -35.536 1.00 88.50 166 LYS A O 1
ATOM 1257 N N . ARG A 1 167 ? 20.516 -6.325 -33.946 1.00 89.00 167 ARG A N 1
ATOM 1258 C CA . ARG A 1 167 ? 20.210 -5.078 -33.229 1.00 89.00 167 ARG A CA 1
ATOM 1259 C C . ARG A 1 167 ? 20.500 -5.220 -31.742 1.00 89.00 167 ARG A C 1
ATOM 1261 O O . ARG A 1 167 ? 20.372 -6.308 -31.187 1.00 89.00 167 ARG A O 1
ATOM 1268 N N . THR A 1 168 ? 20.881 -4.119 -31.108 1.00 88.50 168 THR A N 1
ATOM 1269 C CA . THR A 1 168 ? 21.040 -4.023 -29.651 1.00 88.50 168 THR A CA 1
ATOM 1270 C C . THR A 1 168 ? 19.694 -3.624 -29.047 1.00 88.50 168 THR A C 1
ATOM 1272 O O . THR A 1 168 ? 19.095 -2.667 -29.536 1.00 88.50 168 THR A O 1
ATOM 1275 N N . PRO A 1 169 ? 19.176 -4.324 -28.024 1.00 91.06 169 PRO A N 1
ATOM 1276 C CA . PRO A 1 169 ? 17.916 -3.932 -27.407 1.00 91.06 169 PRO A CA 1
ATOM 1277 C C . PRO A 1 169 ? 18.094 -2.706 -26.516 1.00 91.06 169 PRO A C 1
ATOM 1279 O O . PRO A 1 169 ? 19.126 -2.534 -25.863 1.00 91.06 169 PRO A O 1
ATOM 1282 N N . ALA A 1 170 ? 17.060 -1.874 -26.466 1.00 89.88 170 ALA A N 1
ATOM 1283 C CA . ALA A 1 170 ? 16.977 -0.780 -25.511 1.00 89.88 170 ALA A CA 1
ATOM 1284 C C . ALA A 1 170 ? 16.655 -1.338 -24.121 1.00 89.88 170 ALA A C 1
ATOM 1286 O O . ALA A 1 170 ? 15.880 -2.284 -24.003 1.00 89.88 170 ALA A O 1
ATOM 1287 N N . GLN A 1 171 ? 17.216 -0.760 -23.062 1.00 91.19 171 GLN A N 1
ATOM 1288 C CA . GLN A 1 171 ? 16.988 -1.224 -21.698 1.00 91.19 171 GLN A CA 1
ATOM 1289 C C . GLN A 1 171 ? 16.393 -0.155 -20.790 1.00 91.19 171 GLN A C 1
ATOM 1291 O O . GLN A 1 171 ? 16.663 1.043 -20.906 1.00 91.19 171 GLN A O 1
ATOM 1296 N N . THR A 1 172 ? 15.616 -0.633 -19.827 1.00 93.31 172 THR A N 1
ATOM 1297 C CA . THR A 1 172 ? 15.128 0.146 -18.693 1.00 93.31 172 THR A CA 1
ATOM 1298 C C . THR A 1 172 ? 15.359 -0.629 -17.412 1.00 93.31 172 THR A C 1
ATOM 1300 O O . THR A 1 172 ? 15.182 -1.848 -17.402 1.00 93.31 172 THR A O 1
ATOM 1303 N N . SER A 1 173 ? 15.668 0.068 -16.327 1.00 94.75 173 SER A N 1
ATOM 1304 C CA . SER A 1 173 ? 15.615 -0.508 -14.985 1.00 94.75 173 SER A CA 1
ATOM 1305 C C . SER A 1 173 ? 14.720 0.330 -14.088 1.00 94.75 173 SER A C 1
ATOM 1307 O O . SER A 1 173 ? 14.477 1.505 -14.354 1.00 94.75 173 SER A O 1
ATOM 1309 N N . PHE A 1 174 ? 14.169 -0.275 -13.049 1.00 95.56 174 PHE A N 1
ATOM 1310 C CA . PHE A 1 174 ? 13.254 0.400 -12.145 1.00 95.56 174 PHE A CA 1
ATOM 1311 C C . PHE A 1 174 ? 13.351 -0.186 -10.748 1.00 95.56 174 PHE A C 1
ATOM 1313 O O . PHE A 1 174 ? 13.549 -1.387 -10.590 1.00 95.56 174 PHE A O 1
ATOM 1320 N N . SER A 1 175 ? 13.196 0.658 -9.732 1.00 95.56 175 SER A N 1
ATOM 1321 C CA . SER A 1 175 ? 13.303 0.231 -8.341 1.00 95.56 175 SER A CA 1
ATOM 1322 C C . SER A 1 175 ? 12.325 0.968 -7.430 1.00 95.56 175 SER A C 1
ATOM 1324 O O . SER A 1 175 ? 11.924 2.096 -7.711 1.00 95.56 175 SER A O 1
ATOM 1326 N N . LEU A 1 176 ? 11.928 0.298 -6.349 1.00 94.38 176 LEU A N 1
ATOM 1327 C CA . LEU A 1 176 ? 11.125 0.829 -5.243 1.00 94.38 176 LEU A CA 1
ATOM 1328 C C . LEU A 1 176 ? 11.689 0.216 -3.966 1.00 94.38 176 LEU A C 1
ATOM 1330 O O . LEU A 1 176 ? 11.916 -0.995 -3.903 1.00 94.38 176 LEU A O 1
ATOM 1334 N N . THR A 1 177 ? 11.904 1.044 -2.953 1.00 92.69 177 THR A N 1
ATOM 1335 C CA . THR A 1 177 ? 12.589 0.632 -1.722 1.00 92.69 177 THR A CA 1
ATOM 1336 C C . THR A 1 177 ? 11.676 0.760 -0.508 1.00 92.69 177 THR A C 1
ATOM 1338 O O . THR A 1 177 ? 10.607 1.375 -0.564 1.00 92.69 177 THR A O 1
ATOM 1341 N N . CYS A 1 178 ? 12.112 0.229 0.637 1.00 92.12 178 CYS A N 1
ATOM 1342 C CA . CYS A 1 178 ? 11.407 0.415 1.906 1.00 92.12 178 CYS A CA 1
ATOM 1343 C C . CYS A 1 178 ? 11.325 1.885 2.373 1.00 92.12 178 CYS A C 1
ATOM 1345 O O . CYS A 1 178 ? 10.566 2.179 3.297 1.00 92.12 178 CYS A O 1
ATOM 1347 N N . ARG A 1 179 ? 11.992 2.830 1.691 1.00 92.00 179 ARG A N 1
ATOM 1348 C CA . ARG A 1 179 ? 11.797 4.275 1.897 1.00 92.00 179 ARG A CA 1
ATOM 1349 C C . ARG A 1 179 ? 10.359 4.721 1.664 1.00 92.00 179 ARG A C 1
ATOM 1351 O O . ARG A 1 179 ? 9.926 5.683 2.283 1.00 92.00 179 ARG A O 1
ATOM 1358 N N . ALA A 1 180 ? 9.600 3.997 0.843 1.00 92.62 180 ALA A N 1
ATOM 1359 C CA . ALA A 1 180 ? 8.163 4.202 0.696 1.00 92.62 180 ALA A CA 1
ATOM 1360 C C . ALA A 1 180 ? 7.415 4.103 2.042 1.00 92.62 180 ALA A C 1
ATOM 1362 O O . ALA A 1 180 ? 6.561 4.933 2.349 1.00 92.62 180 ALA A O 1
ATOM 1363 N N . LEU A 1 181 ? 7.777 3.125 2.883 1.00 92.62 181 LEU A N 1
ATOM 1364 C CA . LEU A 1 181 ? 7.217 2.987 4.229 1.00 92.62 181 LEU A CA 1
ATOM 1365 C C . LEU A 1 181 ? 7.670 4.135 5.133 1.00 92.62 181 LEU A C 1
ATOM 1367 O O . LEU A 1 181 ? 6.860 4.678 5.879 1.00 92.62 181 LEU A O 1
ATOM 1371 N N . ALA A 1 182 ? 8.944 4.522 5.045 1.00 90.56 182 ALA A N 1
ATOM 1372 C CA . ALA A 1 182 ? 9.456 5.656 5.801 1.00 90.56 182 ALA A CA 1
ATOM 1373 C C . ALA A 1 182 ? 8.701 6.949 5.473 1.00 90.56 182 ALA A C 1
ATOM 1375 O O . ALA A 1 182 ? 8.263 7.637 6.385 1.00 90.56 182 ALA A O 1
ATOM 1376 N N . ALA A 1 183 ? 8.483 7.230 4.186 1.00 91.00 183 ALA A N 1
ATOM 1377 C CA . ALA A 1 183 ? 7.730 8.392 3.734 1.00 91.00 183 ALA A CA 1
ATOM 1378 C C . ALA A 1 183 ? 6.309 8.400 4.318 1.00 91.00 183 ALA A C 1
ATOM 1380 O O . ALA A 1 183 ? 5.895 9.399 4.895 1.00 91.00 183 ALA A O 1
ATOM 1381 N N . ALA A 1 184 ? 5.590 7.272 4.268 1.00 92.62 184 ALA A N 1
ATOM 1382 C CA . ALA A 1 184 ? 4.254 7.176 4.859 1.00 92.62 184 ALA A CA 1
ATOM 1383 C C . ALA A 1 184 ? 4.257 7.412 6.381 1.00 92.62 184 ALA A C 1
ATOM 1385 O O . ALA A 1 184 ? 3.394 8.121 6.894 1.00 92.62 184 ALA A O 1
ATOM 1386 N N . ILE A 1 185 ? 5.232 6.849 7.106 1.00 91.88 185 ILE A N 1
ATOM 1387 C CA . ILE A 1 185 ? 5.372 7.054 8.556 1.00 91.88 185 ILE A CA 1
ATOM 1388 C C . ILE A 1 185 ? 5.661 8.524 8.865 1.00 91.88 185 ILE A C 1
ATOM 1390 O O . ILE A 1 185 ? 5.067 9.078 9.785 1.00 91.88 185 ILE A O 1
ATOM 1394 N N . SER A 1 186 ? 6.557 9.151 8.109 1.00 88.00 186 SER A N 1
ATOM 1395 C CA . SER A 1 186 ? 6.992 10.524 8.359 1.00 88.00 186 SER A CA 1
ATOM 1396 C C . SER A 1 186 ? 5.966 11.573 7.950 1.00 88.00 186 SER A C 1
ATOM 1398 O O . SER A 1 186 ? 5.910 12.624 8.576 1.00 88.00 186 SER A O 1
ATOM 1400 N N . VAL A 1 187 ? 5.148 11.298 6.934 1.00 91.38 187 VAL A N 1
ATOM 1401 C CA . VAL A 1 187 ? 4.063 12.195 6.520 1.00 91.38 187 VAL A CA 1
ATOM 1402 C C . VAL A 1 187 ? 2.870 12.103 7.468 1.00 91.38 187 VAL A C 1
ATOM 1404 O O . VAL A 1 187 ? 2.316 13.130 7.853 1.00 91.38 187 VAL A O 1
ATOM 1407 N N . HIS A 1 188 ? 2.453 10.887 7.837 1.00 93.12 188 HIS A N 1
ATOM 1408 C CA . HIS A 1 188 ? 1.183 10.692 8.546 1.00 93.12 188 HIS A CA 1
ATOM 1409 C C . HIS A 1 188 ? 1.325 10.576 10.061 1.00 93.12 188 HIS A C 1
ATOM 1411 O O . HIS A 1 188 ? 0.351 10.834 10.770 1.00 93.12 188 HIS A O 1
ATOM 1417 N N . GLY A 1 189 ? 2.491 10.152 10.559 1.00 90.94 189 GLY A N 1
ATOM 1418 C CA . GLY A 1 189 ? 2.742 9.935 11.983 1.00 90.94 189 GLY A CA 1
ATOM 1419 C C . GLY A 1 189 ? 2.446 11.170 12.836 1.00 90.94 189 GLY A C 1
ATOM 1420 O O . GLY A 1 189 ? 2.647 12.302 12.407 1.00 90.94 189 GLY A O 1
ATOM 1421 N N . ASP A 1 190 ? 1.962 10.940 14.055 1.00 88.94 190 ASP A N 1
ATOM 1422 C CA . ASP A 1 190 ? 1.644 11.997 15.017 1.00 88.94 190 ASP A CA 1
ATOM 1423 C C . ASP A 1 190 ? 2.215 11.673 16.409 1.00 88.94 190 ASP A C 1
ATOM 1425 O O . ASP A 1 190 ? 2.765 10.592 16.640 1.00 88.94 190 ASP A O 1
ATOM 1429 N N . ASP A 1 191 ? 2.038 12.584 17.370 1.00 89.06 191 ASP A N 1
ATOM 1430 C CA . ASP A 1 191 ? 2.517 12.421 18.756 1.00 89.06 191 ASP A CA 1
ATOM 1431 C C . ASP A 1 191 ? 1.908 11.209 19.487 1.00 89.06 191 ASP A C 1
ATOM 1433 O O . ASP A 1 191 ? 2.365 10.810 20.559 1.00 89.06 191 ASP A O 1
ATOM 1437 N N . ARG A 1 192 ? 0.863 10.598 18.916 1.00 87.94 192 ARG A N 1
ATOM 1438 C CA . ARG A 1 192 ? 0.184 9.416 19.461 1.00 87.94 192 ARG A CA 1
ATOM 1439 C C . ARG A 1 192 ? 0.701 8.120 18.831 1.00 87.94 192 ARG A C 1
ATOM 1441 O O . ARG A 1 192 ? 0.252 7.046 19.234 1.00 87.94 192 ARG A O 1
ATOM 1448 N N . GLY A 1 193 ? 1.626 8.195 17.873 1.00 91.19 193 GLY A N 1
ATOM 1449 C CA . GLY A 1 193 ? 2.295 7.065 17.233 1.00 91.19 193 GLY A CA 1
ATOM 1450 C C . GLY A 1 193 ? 1.994 6.951 15.738 1.00 91.19 193 GLY A C 1
ATOM 1451 O O . GLY A 1 193 ? 1.759 7.934 15.040 1.00 91.19 193 GLY A O 1
ATOM 1452 N N . LEU A 1 194 ? 1.981 5.719 15.225 1.00 94.69 194 LEU A N 1
ATOM 1453 C CA . LEU A 1 194 ? 1.776 5.470 13.798 1.00 94.69 194 LEU A CA 1
ATOM 1454 C C . LEU A 1 194 ? 0.367 5.876 13.364 1.00 94.69 194 LEU A C 1
ATOM 1456 O O . LEU A 1 194 ? -0.603 5.598 14.069 1.00 94.69 194 LEU A O 1
ATOM 1460 N N . VAL A 1 195 ? 0.254 6.462 12.176 1.00 95.56 195 VAL A N 1
ATOM 1461 C CA . VAL A 1 195 ? -1.002 6.656 11.443 1.00 95.56 195 VAL A CA 1
ATOM 1462 C C . VAL A 1 195 ? -0.811 5.970 10.100 1.00 95.56 195 VAL A C 1
ATOM 1464 O O . VAL A 1 195 ? -0.120 6.484 9.227 1.00 95.56 195 VAL A O 1
ATOM 1467 N N . LEU A 1 196 ? -1.345 4.758 9.953 1.00 96.25 196 LEU A N 1
ATOM 1468 C CA . LEU A 1 196 ? -1.153 3.995 8.725 1.00 96.25 196 LEU A CA 1
ATOM 1469 C C . LEU A 1 196 ? -2.309 4.264 7.757 1.00 96.25 196 LEU A C 1
ATOM 1471 O O . LEU A 1 196 ? -3.471 4.120 8.150 1.00 96.25 196 LEU A O 1
ATOM 1475 N N . PRO A 1 197 ? -2.014 4.584 6.486 1.00 96.25 197 PRO A N 1
ATOM 1476 C CA . PRO A 1 197 ? -3.003 4.552 5.424 1.00 96.25 197 PRO A CA 1
ATOM 1477 C C . PRO A 1 197 ? -3.744 3.209 5.415 1.00 96.25 197 PRO A C 1
ATOM 1479 O O . PRO A 1 197 ? -3.108 2.156 5.552 1.00 96.25 197 PRO A O 1
ATOM 1482 N N . PRO A 1 198 ? -5.071 3.198 5.221 1.00 95.56 198 PRO A N 1
ATOM 1483 C CA . PRO A 1 198 ? -5.870 1.977 5.241 1.00 95.56 198 PRO A CA 1
ATOM 1484 C C . PRO A 1 198 ? -5.349 0.849 4.349 1.00 95.56 198 PRO A C 1
ATOM 1486 O O . PRO A 1 198 ? -5.415 -0.315 4.735 1.00 95.56 198 PRO A O 1
ATOM 1489 N N . ARG A 1 199 ? -4.808 1.152 3.167 1.00 92.88 199 ARG A N 1
ATOM 1490 C CA . ARG A 1 199 ? -4.237 0.129 2.279 1.00 92.88 199 ARG A CA 1
ATOM 1491 C C . ARG A 1 199 ? -2.942 -0.475 2.810 1.00 92.88 199 ARG A C 1
ATOM 1493 O O . ARG A 1 199 ? -2.746 -1.676 2.638 1.00 92.88 199 ARG A O 1
ATOM 1500 N N . LEU A 1 200 ? -2.119 0.323 3.487 1.00 94.31 200 LEU A N 1
ATOM 1501 C CA . LEU A 1 200 ? -0.849 -0.089 4.083 1.00 94.31 200 LEU A CA 1
ATOM 1502 C C . LEU A 1 200 ? -1.031 -0.840 5.414 1.00 94.31 200 LEU A C 1
ATOM 1504 O O . LEU A 1 200 ? -0.235 -1.714 5.747 1.00 94.31 200 LEU A O 1
ATOM 1508 N N . ALA A 1 201 ? -2.070 -0.514 6.186 1.00 95.69 201 ALA A N 1
ATOM 1509 C CA . ALA A 1 201 ? -2.237 -0.990 7.557 1.00 95.69 201 ALA A CA 1
ATOM 1510 C C . ALA A 1 201 ? -2.423 -2.521 7.660 1.00 95.69 201 ALA A C 1
ATOM 1512 O O . ALA A 1 201 ? -3.392 -3.040 7.106 1.00 95.69 201 ALA A O 1
ATOM 1513 N N . PRO A 1 202 ? -1.595 -3.272 8.414 1.00 95.62 202 PRO A N 1
ATOM 1514 C CA . PRO A 1 202 ? -1.760 -4.725 8.566 1.00 95.62 202 PRO A CA 1
ATOM 1515 C C . PRO A 1 202 ? -3.118 -5.135 9.148 1.00 95.62 202 PRO A C 1
ATOM 1517 O O . PRO A 1 202 ? -3.678 -6.157 8.766 1.00 95.62 202 PRO A O 1
ATOM 1520 N N . VAL A 1 203 ? -3.668 -4.305 10.035 1.00 96.44 203 VAL A N 1
ATOM 1521 C CA . VAL A 1 203 ? -5.035 -4.409 10.553 1.00 96.44 203 VAL A CA 1
ATOM 1522 C C . VAL A 1 203 ? -5.737 -3.101 10.218 1.00 96.44 203 VAL A C 1
ATOM 1524 O O . VAL A 1 203 ? -5.268 -2.045 10.631 1.00 96.44 203 VAL A O 1
ATOM 1527 N N . GLN A 1 204 ? -6.829 -3.173 9.462 1.00 96.25 204 GLN A N 1
ATOM 1528 C CA . GLN A 1 204 ? -7.603 -2.017 9.002 1.00 96.25 204 GLN A CA 1
ATOM 1529 C C . GLN A 1 204 ? -8.707 -1.641 9.990 1.00 96.25 204 GLN A C 1
ATOM 1531 O O . GLN A 1 204 ? -8.905 -0.463 10.281 1.00 96.25 204 GLN A O 1
ATOM 1536 N N . VAL A 1 205 ? -9.403 -2.649 10.518 1.00 97.44 205 VAL A N 1
ATOM 1537 C CA . VAL A 1 205 ? -10.523 -2.473 11.446 1.00 97.44 205 VAL A CA 1
ATOM 1538 C C . VAL A 1 205 ? -10.293 -3.329 12.680 1.00 97.44 205 VAL A C 1
ATOM 1540 O O . VAL A 1 205 ? -10.008 -4.523 12.573 1.00 97.44 205 VAL A O 1
ATOM 1543 N N . VAL A 1 206 ? -10.446 -2.731 13.857 1.00 98.06 206 VAL A N 1
ATOM 1544 C CA . VAL A 1 206 ? -10.480 -3.457 15.126 1.00 98.06 206 VAL A CA 1
ATOM 1545 C C . VAL A 1 206 ? -11.893 -3.405 15.690 1.00 98.06 206 VAL A C 1
ATOM 1547 O O . VAL A 1 206 ? -12.374 -2.331 16.048 1.00 98.06 206 VAL A O 1
ATOM 1550 N N . LEU A 1 207 ? -12.542 -4.561 15.798 1.00 97.25 207 LEU A N 1
ATOM 1551 C CA . LEU A 1 207 ? -13.818 -4.704 16.494 1.00 97.25 207 LEU A CA 1
ATOM 1552 C C . LEU A 1 207 ? -13.549 -4.861 17.991 1.00 97.25 207 LEU A C 1
ATOM 1554 O O . LEU A 1 207 ? -12.827 -5.765 18.418 1.00 97.25 207 LEU A O 1
ATOM 1558 N N . ILE A 1 208 ? -14.114 -3.962 18.789 1.00 95.19 208 ILE A N 1
ATOM 1559 C CA . ILE A 1 208 ? -13.977 -3.926 20.240 1.00 95.19 208 ILE A CA 1
ATOM 1560 C C . ILE A 1 208 ? -15.359 -4.204 20.841 1.00 95.19 208 ILE A C 1
ATOM 1562 O O . ILE A 1 208 ? -16.160 -3.275 20.972 1.00 95.19 208 ILE A O 1
ATOM 1566 N N . PRO A 1 209 ? -15.658 -5.458 21.226 1.00 93.06 209 PRO A N 1
ATOM 1567 C CA . PRO A 1 209 ? -16.855 -5.743 22.001 1.00 93.06 209 PRO A CA 1
ATOM 1568 C C . PRO A 1 209 ? -16.771 -5.023 23.351 1.00 93.06 209 PRO A C 1
ATOM 1570 O O . PRO A 1 209 ? -15.763 -5.119 24.067 1.00 93.06 209 PRO A O 1
ATOM 1573 N N . VAL A 1 210 ? -17.823 -4.277 23.685 1.00 88.06 210 VAL A N 1
ATOM 1574 C CA . VAL A 1 210 ? -17.958 -3.599 24.974 1.00 88.06 210 VAL A CA 1
ATOM 1575 C C . VAL A 1 210 ? -18.913 -4.393 25.853 1.00 88.06 210 VAL A C 1
ATOM 1577 O O . VAL A 1 210 ? -20.130 -4.221 25.818 1.00 88.06 210 VAL A O 1
ATOM 1580 N N . PHE A 1 211 ? -18.323 -5.284 26.646 1.00 79.31 211 PHE A N 1
ATOM 1581 C CA . PHE A 1 211 ? -19.042 -6.094 27.620 1.00 79.31 211 PHE A CA 1
ATOM 1582 C C . PHE A 1 211 ? -19.644 -5.218 28.721 1.00 79.31 211 PHE A C 1
ATOM 1584 O O . PHE A 1 211 ? -19.056 -4.211 29.132 1.00 79.31 211 PHE A O 1
ATOM 1591 N N . ARG A 1 212 ? -20.817 -5.609 29.224 1.00 68.00 212 ARG A N 1
ATOM 1592 C CA . ARG A 1 212 ? -21.402 -4.959 30.399 1.00 68.00 212 ARG A CA 1
ATOM 1593 C C . ARG A 1 212 ? -20.608 -5.394 31.615 1.00 68.00 212 ARG A C 1
ATOM 1595 O O . ARG A 1 212 ? -20.554 -6.577 31.911 1.00 68.00 212 ARG A O 1
ATOM 1602 N N . THR A 1 213 ? -20.033 -4.453 32.351 1.00 51.12 213 THR A N 1
ATOM 1603 C CA . THR A 1 213 ? -19.476 -4.754 33.671 1.00 51.12 213 THR A CA 1
ATOM 1604 C C . THR A 1 213 ? -20.648 -4.932 34.643 1.00 51.12 213 THR A C 1
ATOM 1606 O O . THR A 1 213 ? -21.325 -3.939 34.927 1.00 51.12 213 THR A O 1
ATOM 1609 N N . PRO A 1 214 ? -20.928 -6.133 35.184 1.00 41.28 214 PRO A N 1
ATOM 1610 C CA . PRO A 1 214 ? -21.805 -6.231 36.341 1.00 41.28 214 PRO A CA 1
ATOM 1611 C C . PRO A 1 214 ? -21.092 -5.534 37.504 1.00 41.28 214 PRO A C 1
ATOM 1613 O O . PRO A 1 214 ? -19.860 -5.551 37.579 1.00 41.28 214 PRO A O 1
ATOM 1616 N N . GLY A 1 215 ? -21.845 -4.880 38.389 1.00 42.66 215 GLY A N 1
ATOM 1617 C CA . GLY A 1 215 ? -21.308 -4.129 39.524 1.00 42.66 215 GLY A CA 1
ATOM 1618 C C . GLY A 1 215 ? -20.119 -4.829 40.191 1.00 42.66 215 GLY A C 1
ATOM 1619 O O . GLY A 1 215 ? -20.191 -5.991 40.579 1.00 42.66 215 GLY A O 1
ATOM 1620 N N . ARG A 1 216 ? -19.009 -4.097 40.280 1.00 36.53 216 ARG A N 1
ATOM 1621 C CA . ARG A 1 216 ? -17.717 -4.490 40.848 1.00 36.53 216 ARG A CA 1
ATOM 1622 C C . ARG A 1 216 ? -17.881 -5.324 42.134 1.00 36.53 216 ARG A C 1
ATOM 1624 O O . ARG A 1 216 ? -18.036 -4.765 43.215 1.00 36.53 216 ARG A O 1
ATOM 1631 N N . LYS A 1 217 ? -17.743 -6.648 42.040 1.00 29.42 217 LYS A N 1
ATOM 1632 C CA . LYS A 1 217 ? -17.216 -7.483 43.126 1.00 29.42 217 LYS A CA 1
ATOM 1633 C C . LYS A 1 217 ? -15.991 -8.218 42.603 1.00 29.42 217 LYS A C 1
ATOM 1635 O O . LYS A 1 217 ? -16.056 -9.012 41.673 1.00 29.42 217 LYS A O 1
ATOM 1640 N N . ILE A 1 218 ? -14.852 -7.861 43.184 1.00 36.84 218 ILE A N 1
ATOM 1641 C CA . ILE A 1 218 ? -13.577 -8.546 43.011 1.00 36.84 218 ILE A CA 1
ATOM 1642 C C . ILE A 1 218 ? -13.758 -9.937 43.625 1.00 36.84 218 ILE A C 1
ATOM 1644 O O . ILE A 1 218 ? -13.941 -10.045 44.834 1.00 36.84 218 ILE A O 1
ATOM 1648 N N . GLY A 1 219 ? -13.761 -10.973 42.789 1.00 32.41 219 GLY A N 1
ATOM 1649 C CA . GLY A 1 219 ? -13.847 -12.365 43.229 1.00 32.41 219 GLY A CA 1
ATOM 1650 C C . GLY A 1 219 ? -14.671 -13.234 42.285 1.00 32.41 219 GLY A C 1
ATOM 1651 O O . GLY A 1 219 ? -15.885 -13.274 42.413 1.00 32.41 219 GLY A O 1
ATOM 1652 N N . CYS A 1 220 ? -13.964 -13.926 41.387 1.00 32.22 220 CYS A N 1
ATOM 1653 C CA . CYS A 1 220 ? -14.296 -15.212 40.756 1.00 32.22 220 CYS A CA 1
ATOM 1654 C C . CYS A 1 220 ? -15.697 -15.405 40.136 1.00 32.22 220 CYS A C 1
ATOM 1656 O O . CYS A 1 220 ? -16.686 -15.484 40.855 1.00 32.22 220 CYS A O 1
ATOM 1658 N N . ARG A 1 221 ? -15.757 -15.758 38.844 1.00 31.52 221 ARG A N 1
ATOM 1659 C CA . ARG A 1 221 ? -16.025 -17.144 38.397 1.00 31.52 221 ARG A CA 1
ATOM 1660 C C . ARG A 1 221 ? -16.083 -17.257 36.875 1.00 31.52 221 ARG A C 1
ATOM 1662 O O . ARG A 1 221 ? -16.162 -16.268 36.158 1.00 31.52 221 ARG A O 1
ATOM 1669 N N . GLU A 1 222 ? -15.915 -18.497 36.445 1.00 35.62 222 GLU A N 1
ATOM 1670 C CA . GLU A 1 222 ? -15.808 -18.986 35.081 1.00 35.62 222 GLU A CA 1
ATOM 1671 C C . GLU A 1 222 ? -16.903 -18.455 34.148 1.00 35.62 222 GLU A C 1
ATOM 1673 O O . GLU A 1 222 ? -18.079 -18.438 34.489 1.00 35.62 222 GLU A O 1
ATOM 1678 N N . ALA A 1 223 ? -16.453 -18.035 32.964 1.00 39.94 223 ALA A N 1
ATOM 1679 C CA . ALA A 1 223 ? -17.054 -18.294 31.661 1.00 39.94 223 ALA A CA 1
ATOM 1680 C C . ALA A 1 223 ? -18.541 -18.709 31.660 1.00 39.94 223 ALA A C 1
ATOM 1682 O O . ALA A 1 223 ? -18.866 -19.871 31.426 1.00 39.94 223 ALA A O 1
ATOM 1683 N N . ASP A 1 224 ? -19.441 -17.737 31.805 1.00 40.69 224 ASP A N 1
ATOM 1684 C CA . ASP A 1 224 ? -20.837 -17.899 31.401 1.00 40.69 224 ASP A CA 1
ATOM 1685 C C . ASP A 1 224 ? -20.907 -17.829 29.860 1.00 40.69 224 ASP A C 1
ATOM 1687 O O . ASP A 1 224 ? -21.241 -16.811 29.252 1.00 40.69 224 ASP A O 1
ATOM 1691 N N . GLN A 1 225 ? -20.466 -18.906 29.199 1.00 43.59 225 GLN A N 1
ATOM 1692 C CA . GLN A 1 225 ? -20.367 -19.028 27.734 1.00 43.59 225 GLN A CA 1
ATOM 1693 C C . GLN A 1 225 ? -21.736 -19.025 27.019 1.00 43.59 225 GLN A C 1
ATOM 1695 O O . GLN A 1 225 ? -21.777 -19.031 25.790 1.00 43.59 225 GLN A O 1
ATOM 1700 N N . GLY A 1 226 ? -22.852 -18.969 27.759 1.00 43.31 226 GLY A N 1
ATOM 1701 C CA . GLY A 1 226 ? -24.220 -18.938 27.224 1.00 43.31 226 GLY A CA 1
ATOM 1702 C C . GLY A 1 226 ? -24.910 -17.564 27.209 1.00 43.31 226 GLY A C 1
ATOM 1703 O O . GLY A 1 226 ? -26.042 -17.478 26.742 1.00 43.31 226 GLY A O 1
ATOM 1704 N N . GLY A 1 227 ? -24.272 -16.500 27.717 1.00 63.72 227 GLY A N 1
ATOM 1705 C CA . GLY A 1 227 ? -24.904 -15.187 27.926 1.00 63.72 227 GLY A CA 1
ATOM 1706 C C . GLY A 1 227 ? -24.734 -14.147 26.801 1.00 63.72 227 GLY A C 1
ATOM 1707 O O . GLY A 1 2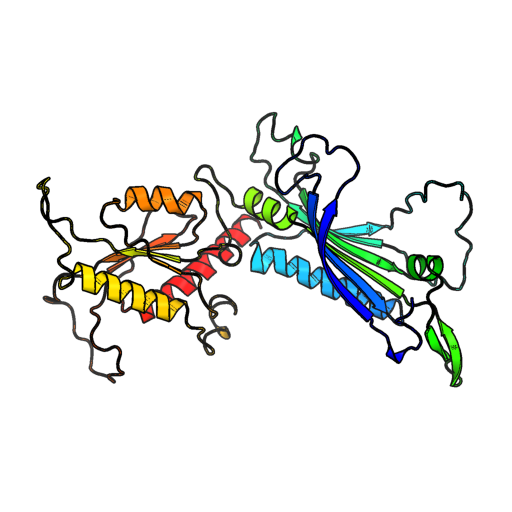27 ? -24.225 -14.425 25.714 1.00 63.72 227 GLY A O 1
ATOM 1708 N N . VAL A 1 228 ? -25.121 -12.897 27.108 1.00 63.22 228 VAL A N 1
ATOM 1709 C CA . VAL A 1 228 ? -25.003 -11.699 26.237 1.00 63.22 228 VAL A CA 1
ATOM 1710 C C . VAL A 1 228 ? -23.578 -11.486 25.709 1.00 63.22 228 VAL A C 1
ATOM 1712 O O . VAL A 1 228 ? -23.402 -11.016 24.587 1.00 63.22 228 VAL A O 1
ATOM 1715 N N . ASP A 1 229 ? -22.561 -11.866 26.481 1.00 75.69 229 ASP A N 1
ATOM 1716 C CA . ASP A 1 229 ? -21.157 -11.743 26.078 1.00 75.69 229 ASP A CA 1
ATOM 1717 C C . ASP A 1 229 ? -20.789 -12.735 24.961 1.00 75.69 229 ASP A C 1
ATOM 1719 O O . ASP A 1 229 ? -20.051 -12.382 24.039 1.00 75.69 229 ASP A O 1
ATOM 1723 N N . GLY A 1 230 ? -21.353 -13.949 24.989 1.00 81.25 230 GLY A N 1
ATOM 1724 C CA . GLY A 1 230 ? -21.203 -14.934 23.915 1.00 81.25 230 GLY A CA 1
ATOM 1725 C C . GLY A 1 230 ? -21.930 -14.510 22.639 1.00 81.25 230 GLY A C 1
ATOM 1726 O O . GLY A 1 230 ? -21.419 -14.692 21.537 1.00 81.25 230 GLY A O 1
ATOM 1727 N N . GLU A 1 231 ? -23.095 -13.877 22.774 1.00 85.25 231 GLU A N 1
ATOM 1728 C CA . GLU A 1 231 ? -23.817 -13.284 21.646 1.00 85.25 231 GLU A CA 1
ATOM 1729 C C . GLU A 1 231 ? -23.052 -12.106 21.025 1.00 85.25 231 GLU A C 1
ATOM 1731 O O . GLU A 1 231 ? -22.913 -12.042 19.807 1.00 85.25 231 GLU A O 1
ATOM 1736 N N . LEU A 1 232 ? -22.488 -11.208 21.840 1.00 87.62 232 LEU A N 1
ATOM 1737 C CA . LEU A 1 232 ? -21.676 -10.080 21.369 1.00 87.62 232 LEU A CA 1
ATOM 1738 C C . LEU A 1 232 ? -20.411 -10.549 20.644 1.00 87.62 232 LEU A C 1
ATOM 1740 O O . LEU A 1 232 ? -19.988 -9.932 19.663 1.00 87.62 232 LEU A O 1
ATOM 1744 N N . GLN A 1 233 ? -19.823 -11.651 21.105 1.00 88.94 233 GLN A N 1
ATOM 1745 C CA . GLN A 1 233 ? -18.699 -12.283 20.431 1.00 88.94 233 GLN A CA 1
ATOM 1746 C C . GLN A 1 233 ? -19.113 -12.835 19.056 1.00 88.94 233 GLN A C 1
ATOM 1748 O O . GLN A 1 233 ? -18.480 -12.478 18.061 1.00 88.94 233 GLN A O 1
ATOM 1753 N N . ARG A 1 234 ? -20.215 -13.600 18.970 1.00 90.69 234 ARG A N 1
ATOM 1754 C CA . ARG A 1 234 ? -20.762 -14.092 17.687 1.00 90.69 234 ARG A CA 1
ATOM 1755 C C . ARG A 1 234 ? -21.130 -12.953 16.738 1.00 90.69 234 ARG A C 1
ATOM 1757 O O . ARG A 1 234 ? -20.885 -13.041 15.540 1.00 90.69 234 ARG A O 1
ATOM 1764 N N . TRP A 1 235 ? -21.672 -11.861 17.274 1.00 92.31 235 TRP A N 1
ATOM 1765 C CA . TRP A 1 235 ? -21.989 -10.662 16.506 1.00 92.31 235 TRP A CA 1
ATOM 1766 C C . TRP A 1 235 ? -20.723 -10.058 15.882 1.00 92.31 235 TRP A C 1
ATOM 1768 O O . TRP A 1 235 ? -20.686 -9.783 14.682 1.00 92.31 235 TRP A O 1
ATOM 1778 N N . CYS A 1 236 ? -19.651 -9.899 16.672 1.00 93.94 236 CYS A N 1
ATOM 1779 C CA . CYS A 1 236 ? -18.364 -9.407 16.170 1.00 93.94 236 CYS A CA 1
ATOM 1780 C C . CYS A 1 236 ? -17.756 -10.347 15.120 1.00 93.9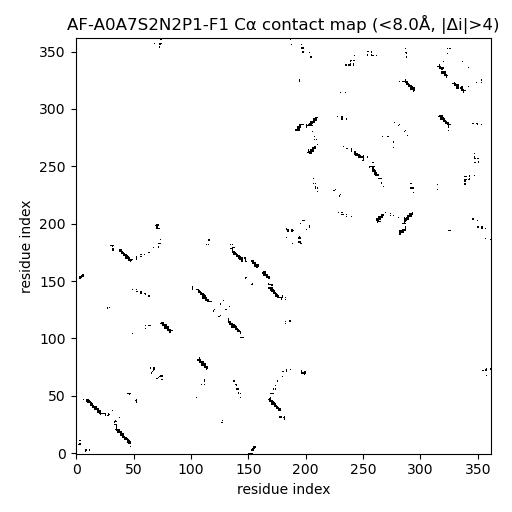4 236 CYS A C 1
ATOM 1782 O O . CYS A 1 236 ? -17.169 -9.875 14.149 1.00 93.94 236 CYS A O 1
ATOM 1784 N N . GLU A 1 237 ? -17.883 -11.660 15.302 1.00 94.56 237 GLU A N 1
ATOM 1785 C CA . GLU A 1 237 ? -17.412 -12.668 14.346 1.00 94.56 237 GLU A CA 1
ATOM 1786 C C . GLU A 1 237 ? -18.180 -12.601 13.025 1.00 94.56 237 GLU A C 1
ATOM 1788 O O . GLU A 1 237 ? -17.555 -12.586 11.965 1.00 94.56 237 GLU A O 1
ATOM 1793 N N . ALA A 1 238 ? -19.506 -12.451 13.075 1.00 93.69 238 ALA A N 1
ATOM 1794 C CA . ALA A 1 238 ? -20.328 -12.240 11.888 1.00 93.69 238 ALA A CA 1
ATOM 1795 C C . ALA A 1 238 ? -19.932 -10.950 11.152 1.00 93.69 238 ALA A C 1
ATOM 1797 O O . ALA A 1 238 ? -19.706 -10.971 9.944 1.00 93.69 238 ALA A O 1
ATOM 1798 N N . ALA A 1 239 ? -19.762 -9.834 11.870 1.00 93.69 239 ALA A N 1
ATOM 1799 C CA . ALA A 1 239 ? -19.327 -8.573 11.266 1.00 93.69 239 ALA A CA 1
ATOM 1800 C C . ALA A 1 239 ? -17.918 -8.676 10.655 1.00 93.69 239 ALA A C 1
ATOM 1802 O O . ALA A 1 239 ? -17.667 -8.146 9.571 1.00 93.69 239 ALA A O 1
ATOM 1803 N N . ALA A 1 240 ? -16.997 -9.384 11.317 1.00 94.81 240 ALA A N 1
ATOM 1804 C CA . ALA A 1 240 ? -15.663 -9.643 10.787 1.00 94.81 240 ALA A CA 1
ATOM 1805 C C . ALA A 1 240 ? -15.712 -10.491 9.508 1.00 94.81 240 ALA A C 1
ATOM 1807 O O . ALA A 1 240 ? -15.023 -10.152 8.548 1.00 94.81 240 ALA A O 1
ATOM 1808 N N . ALA A 1 241 ? -16.551 -11.530 9.466 1.00 93.50 241 ALA A N 1
ATOM 1809 C CA . ALA A 1 241 ? -16.739 -12.361 8.281 1.00 93.50 241 ALA A CA 1
ATOM 1810 C C . ALA A 1 241 ? -17.282 -11.547 7.094 1.00 93.50 241 ALA A C 1
ATOM 1812 O O . ALA A 1 241 ? -16.745 -11.650 5.994 1.00 93.50 241 ALA A O 1
ATOM 1813 N N . MET A 1 242 ? -18.267 -10.671 7.323 1.00 91.62 242 MET A N 1
ATOM 1814 C CA . MET A 1 242 ? -18.820 -9.783 6.284 1.00 91.62 242 MET A CA 1
ATOM 1815 C C . MET A 1 242 ? -17.783 -8.783 5.754 1.00 91.62 242 MET A C 1
ATOM 1817 O O . MET A 1 242 ? -17.717 -8.509 4.560 1.00 91.62 242 MET A O 1
ATOM 1821 N N . LEU A 1 243 ? -16.925 -8.255 6.630 1.00 90.94 243 LEU A N 1
ATOM 1822 C CA . LEU A 1 243 ? -15.819 -7.379 6.236 1.00 90.94 243 LEU A CA 1
ATOM 1823 C C . LEU A 1 243 ? -14.725 -8.115 5.451 1.00 90.94 243 LEU A C 1
ATOM 1825 O O . LEU A 1 243 ? -14.108 -7.546 4.547 1.00 90.94 243 LEU A O 1
ATOM 1829 N N . GLN A 1 244 ? -14.462 -9.370 5.808 1.00 91.44 244 GLN A N 1
ATOM 1830 C CA . GLN A 1 244 ? -13.478 -10.217 5.140 1.00 91.44 244 GLN A CA 1
ATOM 1831 C C . GLN A 1 244 ? -13.998 -10.789 3.819 1.00 91.44 244 GLN A C 1
ATOM 1833 O O . GLN A 1 244 ? -13.186 -11.074 2.936 1.00 91.44 244 GLN A O 1
ATOM 1838 N N . ALA A 1 245 ? -15.314 -10.910 3.645 1.00 86.19 245 ALA A N 1
ATOM 1839 C CA . ALA A 1 245 ? -15.910 -11.237 2.362 1.00 86.19 245 ALA A CA 1
ATOM 1840 C C . ALA A 1 245 ? -15.576 -10.143 1.329 1.00 86.19 245 ALA A C 1
ATOM 1842 O O . ALA A 1 245 ? -15.567 -8.944 1.628 1.00 86.19 245 ALA A O 1
ATOM 1843 N N . SER A 1 246 ? -15.240 -10.556 0.105 1.00 66.12 246 SER A N 1
ATOM 1844 C CA . SER A 1 246 ? -15.081 -9.625 -1.012 1.00 66.12 246 SER A CA 1
ATOM 1845 C C . SER A 1 246 ? -16.440 -9.400 -1.663 1.00 66.12 246 SER A C 1
ATOM 1847 O O . SER A 1 246 ? -16.977 -10.323 -2.280 1.00 66.12 246 SER A O 1
ATOM 1849 N N . ASP A 1 247 ? -16.970 -8.184 -1.584 1.00 58.75 247 ASP A N 1
ATOM 1850 C CA . ASP A 1 247 ? -18.186 -7.837 -2.312 1.00 58.75 247 ASP A CA 1
ATOM 1851 C C . ASP A 1 247 ? -17.817 -7.613 -3.781 1.00 58.75 247 ASP A C 1
ATOM 1853 O O . ASP A 1 247 ? -17.406 -6.524 -4.187 1.00 58.75 247 ASP A O 1
ATOM 1857 N N . GLY A 1 248 ? -17.967 -8.654 -4.605 1.00 50.53 248 GLY A N 1
ATOM 1858 C CA . GLY A 1 248 ? -17.725 -8.594 -6.053 1.00 50.53 248 GLY A CA 1
ATOM 1859 C C . GLY A 1 248 ? -18.561 -7.536 -6.796 1.00 50.53 248 GLY A C 1
ATOM 1860 O O . GLY A 1 248 ? -18.264 -7.236 -7.948 1.00 50.53 248 GLY A O 1
ATOM 1861 N N . GLY A 1 249 ? -19.575 -6.945 -6.147 1.00 45.41 249 GLY A N 1
ATOM 1862 C CA . GLY A 1 249 ? -20.458 -5.916 -6.710 1.00 45.41 249 GLY A CA 1
ATOM 1863 C C . GLY A 1 249 ? -20.192 -4.469 -6.260 1.00 45.41 249 GLY A C 1
ATOM 1864 O O . GLY A 1 249 ? -20.715 -3.547 -6.879 1.00 45.41 249 GLY A O 1
ATOM 1865 N N . GLY A 1 250 ? -19.380 -4.226 -5.220 1.00 43.69 250 GLY A N 1
ATOM 1866 C CA . GLY A 1 250 ? -19.229 -2.892 -4.599 1.00 43.69 250 GLY A CA 1
ATOM 1867 C C . GLY A 1 250 ? -18.114 -2.004 -5.170 1.00 43.69 250 GLY A C 1
ATOM 1868 O O . GLY A 1 250 ? -17.960 -0.849 -4.763 1.00 43.69 250 GLY A O 1
ATOM 1869 N N . ALA A 1 251 ? -17.315 -2.525 -6.108 1.00 47.19 251 ALA A N 1
ATOM 1870 C CA . ALA A 1 251 ? -16.088 -1.884 -6.592 1.00 47.19 251 ALA A CA 1
ATOM 1871 C C . ALA A 1 251 ? -16.302 -0.493 -7.226 1.00 47.19 251 ALA A C 1
ATOM 1873 O O . ALA A 1 251 ? -15.384 0.328 -7.215 1.00 47.19 251 ALA A O 1
ATOM 1874 N N . ALA A 1 252 ? -17.505 -0.203 -7.733 1.00 43.31 252 ALA A N 1
ATOM 1875 C CA . ALA A 1 252 ? -17.806 1.044 -8.435 1.00 43.31 252 ALA A CA 1
ATOM 1876 C C . ALA A 1 252 ? -18.046 2.262 -7.515 1.00 43.31 252 ALA A C 1
ATOM 1878 O O . ALA A 1 252 ? -17.775 3.383 -7.935 1.00 43.31 252 ALA A O 1
ATOM 1879 N N . LEU A 1 253 ? -18.518 2.075 -6.271 1.00 43.19 253 LEU A N 1
ATOM 1880 C CA . LEU A 1 253 ? -18.942 3.184 -5.387 1.00 43.19 253 LEU A CA 1
ATOM 1881 C C . LEU A 1 253 ? -17.910 3.581 -4.316 1.00 43.19 253 LEU A C 1
ATOM 1883 O O . LEU A 1 253 ? -17.892 4.729 -3.885 1.00 43.19 253 LEU A O 1
ATOM 1887 N N . LEU A 1 254 ? -17.031 2.665 -3.894 1.00 46.91 254 LEU A N 1
ATOM 1888 C CA . LEU A 1 254 ? -16.096 2.876 -2.771 1.00 46.91 254 LEU A CA 1
ATOM 1889 C C . LEU A 1 254 ? -14.624 2.929 -3.201 1.00 46.91 254 LEU A C 1
ATOM 1891 O O . LEU A 1 254 ? -13.728 2.496 -2.477 1.00 46.91 254 LEU A O 1
ATOM 1895 N N . GLY A 1 255 ? -14.362 3.443 -4.404 1.00 51.75 255 GLY A N 1
ATOM 1896 C CA . GLY A 1 255 ? -13.009 3.532 -4.939 1.00 51.75 255 GLY A CA 1
ATOM 1897 C C . GLY A 1 255 ? -12.330 2.166 -5.013 1.00 51.75 255 GLY A C 1
ATOM 1898 O O . GLY A 1 255 ? -11.234 2.035 -4.506 1.00 51.75 255 GLY A O 1
ATOM 1899 N N . GLY A 1 256 ? -12.963 1.142 -5.596 1.00 64.88 256 GLY A N 1
ATOM 1900 C CA . GLY A 1 256 ? -12.371 -0.149 -5.993 1.00 64.88 256 GLY A CA 1
ATOM 1901 C C . GLY A 1 256 ? -11.816 -1.068 -4.892 1.00 64.88 256 GLY A C 1
ATOM 1902 O O . GLY A 1 256 ? -12.157 -2.243 -4.836 1.00 64.88 256 GLY A O 1
ATOM 1903 N N . TRP A 1 257 ? -10.943 -0.575 -4.018 1.00 73.31 257 TRP A N 1
ATOM 1904 C CA . TRP A 1 257 ? -10.146 -1.377 -3.094 1.00 73.31 257 TRP A CA 1
ATOM 1905 C C . TRP A 1 257 ? -10.798 -1.628 -1.747 1.00 73.31 257 TRP A C 1
ATOM 1907 O O . TRP A 1 257 ? -10.560 -2.673 -1.149 1.00 73.31 257 TRP A O 1
ATOM 1917 N N . ALA A 1 258 ? -11.622 -0.696 -1.268 1.00 67.06 258 ALA A N 1
ATOM 1918 C CA . ALA A 1 258 ? -12.360 -0.878 -0.024 1.00 67.06 258 ALA A CA 1
ATOM 1919 C C . ALA A 1 258 ? -13.542 -1.848 -0.185 1.00 67.06 258 ALA A C 1
ATOM 1921 O O . ALA A 1 258 ? -14.068 -2.336 0.811 1.00 67.06 258 ALA A O 1
ATOM 1922 N N . ALA A 1 259 ? -13.925 -2.168 -1.426 1.00 66.88 259 ALA A N 1
ATOM 1923 C CA . ALA A 1 259 ? -14.872 -3.236 -1.749 1.00 66.88 259 ALA A CA 1
ATOM 1924 C C . ALA A 1 259 ? -14.251 -4.648 -1.647 1.00 66.88 259 ALA A C 1
ATOM 1926 O O . ALA A 1 259 ? -14.969 -5.643 -1.618 1.00 66.88 259 ALA A O 1
ATOM 1927 N N . GLY A 1 260 ? -12.916 -4.748 -1.579 1.00 75.56 260 GLY A N 1
ATOM 1928 C CA . GLY A 1 260 ? -12.208 -6.014 -1.386 1.00 75.56 260 GLY A CA 1
ATOM 1929 C C . GLY A 1 260 ? -12.227 -6.509 0.064 1.00 75.56 260 GLY A C 1
ATOM 1930 O O . GLY A 1 260 ? -12.836 -5.908 0.942 1.00 75.56 260 GLY A O 1
ATOM 1931 N N . CYS A 1 261 ? -11.521 -7.604 0.338 1.00 86.50 261 CYS A N 1
ATOM 1932 C CA . CYS A 1 261 ? -11.367 -8.144 1.693 1.00 86.50 261 CYS A CA 1
ATOM 1933 C C . CYS A 1 261 ? -10.740 -7.112 2.655 1.00 86.50 261 CYS A C 1
ATOM 1935 O O . CYS A 1 261 ? -9.639 -6.608 2.403 1.00 86.50 261 CYS A O 1
ATOM 1937 N N . VAL A 1 262 ? -11.413 -6.827 3.776 1.00 92.00 262 VAL A N 1
ATOM 1938 C CA . VAL A 1 262 ? -10.897 -5.955 4.841 1.00 92.00 262 VAL A CA 1
ATOM 1939 C C . VAL A 1 262 ? -10.165 -6.781 5.898 1.00 92.00 262 VAL A C 1
ATOM 1941 O O . VAL A 1 262 ? -10.650 -7.801 6.387 1.00 92.00 262 VAL A O 1
ATOM 1944 N N . ARG A 1 263 ? -8.985 -6.310 6.310 1.00 94.62 263 ARG A N 1
ATOM 1945 C CA . ARG A 1 263 ? -8.170 -6.933 7.362 1.00 94.62 263 ARG A CA 1
ATOM 1946 C C . ARG A 1 263 ? -8.704 -6.551 8.740 1.00 94.62 263 ARG A C 1
ATOM 1948 O O . ARG A 1 263 ? -8.389 -5.479 9.260 1.00 94.62 263 ARG A O 1
ATOM 1955 N N . VAL A 1 264 ? -9.509 -7.430 9.327 1.00 96.19 264 VAL A N 1
ATOM 1956 C CA . VAL A 1 264 ? -10.179 -7.198 10.615 1.00 96.19 264 VAL A CA 1
ATOM 1957 C C . VAL A 1 264 ? -9.493 -7.939 11.759 1.00 96.19 264 VAL A C 1
ATOM 1959 O O . VAL A 1 264 ? -8.989 -9.049 11.593 1.00 96.19 264 VAL A O 1
ATOM 1962 N N . ARG A 1 265 ? -9.513 -7.341 12.953 1.00 97.44 265 ARG A N 1
ATOM 1963 C CA . ARG A 1 265 ? -9.154 -7.995 14.214 1.00 97.44 265 ARG A CA 1
ATOM 1964 C C . ARG A 1 265 ? -10.245 -7.781 15.254 1.00 97.44 265 ARG A C 1
ATOM 1966 O O . ARG A 1 265 ? -10.679 -6.658 15.458 1.00 97.44 265 ARG A O 1
ATOM 1973 N N . ILE A 1 266 ? -10.626 -8.830 15.974 1.00 96.62 266 ILE A N 1
ATOM 1974 C CA . ILE A 1 266 ? -11.488 -8.706 17.155 1.00 96.62 266 ILE A CA 1
ATOM 1975 C C . ILE A 1 266 ? -10.592 -8.617 18.398 1.00 96.62 266 ILE A C 1
ATOM 1977 O O . ILE A 1 266 ? -9.737 -9.482 18.616 1.00 96.62 266 ILE A O 1
ATOM 1981 N N . ASP A 1 267 ? -10.764 -7.568 19.205 1.00 95.12 267 ASP A N 1
ATOM 1982 C CA . ASP A 1 267 ? -10.147 -7.431 20.529 1.00 95.12 267 ASP A CA 1
ATOM 1983 C C . ASP A 1 267 ? -11.169 -7.750 21.626 1.00 95.12 267 ASP A C 1
ATOM 1985 O O . A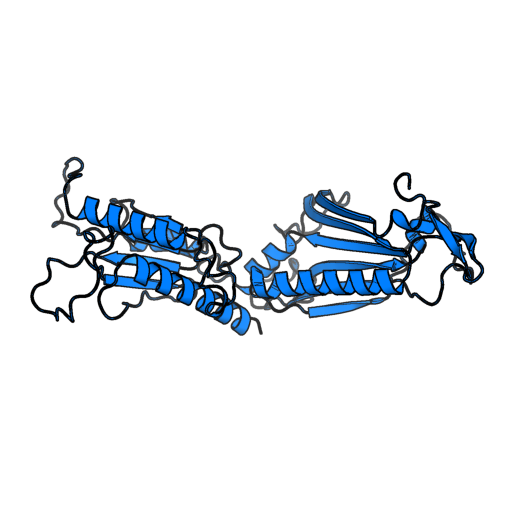SP A 1 267 ? -11.669 -6.877 22.343 1.00 95.12 267 ASP A O 1
ATOM 1989 N N . GLY A 1 268 ? -11.460 -9.044 21.758 1.00 88.75 268 GLY A N 1
ATOM 1990 C CA . GLY A 1 268 ? -12.389 -9.599 22.741 1.00 88.75 268 GLY A CA 1
ATOM 1991 C C . GLY A 1 268 ? -11.824 -9.743 24.152 1.00 88.75 268 GLY A C 1
ATOM 1992 O O . GLY A 1 268 ? -12.470 -10.365 24.982 1.00 88.75 268 GLY A O 1
ATOM 1993 N N . ARG A 1 269 ? -10.632 -9.201 24.463 1.00 86.50 269 ARG A N 1
ATOM 1994 C CA . ARG A 1 269 ? -10.022 -9.361 25.798 1.00 86.50 269 ARG A CA 1
ATOM 1995 C C . ARG A 1 269 ? -10.978 -8.806 26.872 1.00 86.50 269 ARG A C 1
ATOM 1997 O O . ARG A 1 269 ? -11.194 -7.589 26.873 1.00 86.50 269 ARG A O 1
ATOM 2004 N N . PRO A 1 270 ? -11.532 -9.640 27.774 1.00 77.25 270 PRO A N 1
ATOM 2005 C CA . PRO A 1 270 ? -12.574 -9.201 28.709 1.00 77.25 270 PRO A CA 1
ATOM 2006 C C . PRO A 1 270 ? -11.993 -8.391 29.877 1.00 77.25 270 PRO A C 1
ATOM 2008 O O . PRO A 1 270 ? -12.588 -7.422 30.332 1.00 77.25 270 PRO A O 1
ATOM 2011 N N . ASN A 1 271 ? -10.762 -8.705 30.294 1.00 81.25 271 ASN A N 1
ATOM 2012 C CA . ASN A 1 271 ? -10.090 -8.066 31.435 1.00 81.25 271 ASN A CA 1
ATOM 2013 C C . ASN A 1 271 ? -9.352 -6.761 31.077 1.00 81.25 271 ASN A C 1
ATOM 2015 O O . ASN A 1 271 ? -8.530 -6.267 31.850 1.00 81.25 271 ASN A O 1
ATOM 2019 N N . VAL A 1 272 ? -9.594 -6.206 29.887 1.00 85.50 272 VAL A N 1
ATOM 2020 C CA . VAL A 1 272 ? -8.930 -4.991 29.404 1.00 85.50 272 VAL A CA 1
ATOM 2021 C C . VAL A 1 272 ? -9.987 -3.932 29.128 1.00 85.50 272 VAL A C 1
ATOM 2023 O O . VAL A 1 272 ? -10.809 -4.085 28.229 1.00 85.50 272 VAL A O 1
ATOM 2026 N N . ALA A 1 273 ? -9.943 -2.834 29.884 1.00 86.69 273 ALA A N 1
ATOM 2027 C CA . ALA A 1 273 ? -10.857 -1.714 29.685 1.00 86.69 273 ALA A CA 1
ATOM 2028 C C . ALA A 1 273 ? -10.738 -1.137 28.255 1.00 86.69 273 ALA A C 1
ATOM 2030 O O . ALA A 1 273 ? -9.618 -1.069 27.731 1.00 86.69 273 ALA A O 1
ATOM 2031 N N . PRO A 1 274 ? -11.833 -0.639 27.644 1.00 87.69 274 PRO A N 1
ATOM 2032 C CA . PRO A 1 274 ? -11.806 -0.053 26.300 1.00 87.69 274 PRO A CA 1
ATOM 2033 C C . PRO A 1 274 ? -10.726 1.022 26.111 1.00 87.69 274 PRO A C 1
ATOM 2035 O O . PRO A 1 274 ? -10.018 1.011 25.108 1.00 87.69 274 PRO A O 1
ATOM 2038 N N . ALA A 1 275 ? -10.495 1.873 27.117 1.00 89.00 275 ALA A N 1
ATOM 2039 C CA . ALA A 1 275 ? -9.431 2.880 27.089 1.00 89.00 275 ALA A CA 1
ATOM 2040 C C . ALA A 1 275 ? -8.022 2.277 26.897 1.00 89.00 275 ALA A C 1
ATOM 2042 O O . ALA A 1 275 ? -7.220 2.791 26.119 1.00 89.00 275 ALA A O 1
ATOM 2043 N N . LYS A 1 276 ? -7.725 1.137 27.538 1.00 91.56 276 LYS A N 1
ATOM 2044 C CA . LYS A 1 276 ? -6.449 0.421 27.355 1.00 91.56 276 LYS A CA 1
ATOM 2045 C C . LYS A 1 276 ? -6.363 -0.256 25.982 1.00 91.56 276 LYS A C 1
ATOM 2047 O O . LYS A 1 276 ? -5.273 -0.375 25.421 1.00 91.56 276 LYS A O 1
ATOM 2052 N N . LYS A 1 277 ? -7.498 -0.680 25.413 1.00 92.62 277 LYS A N 1
ATOM 2053 C CA . LYS A 1 277 ? -7.557 -1.189 24.032 1.00 92.62 277 LYS A CA 1
ATOM 2054 C C . LYS A 1 277 ? -7.242 -0.071 23.032 1.00 92.62 277 LYS A C 1
ATOM 2056 O O . LYS A 1 277 ? -6.416 -0.282 22.150 1.00 92.62 277 LYS A O 1
ATOM 2061 N N . ILE A 1 278 ? -7.773 1.140 23.232 1.00 93.06 278 ILE A N 1
ATOM 2062 C CA . ILE A 1 278 ? -7.412 2.327 22.432 1.00 93.06 278 ILE A CA 1
ATOM 2063 C C . ILE A 1 278 ? -5.898 2.569 22.485 1.00 93.06 278 ILE A C 1
ATOM 2065 O O . ILE A 1 278 ? -5.261 2.652 21.438 1.00 93.06 278 ILE A O 1
ATOM 2069 N N . GLN A 1 279 ? -5.305 2.586 23.684 1.00 93.19 279 GLN A N 1
ATOM 2070 C CA . GLN A 1 279 ? -3.853 2.739 23.873 1.00 93.19 279 GLN A CA 1
ATOM 2071 C C . GLN A 1 279 ? -3.025 1.607 23.242 1.00 93.19 279 GLN A C 1
ATOM 2073 O O . GLN A 1 279 ? -1.851 1.797 22.948 1.00 93.19 279 GLN A O 1
ATOM 2078 N N . THR A 1 280 ? -3.617 0.432 23.009 1.00 94.62 280 THR A N 1
ATOM 2079 C CA . THR A 1 280 ? -2.947 -0.668 22.301 1.00 94.62 280 THR A CA 1
ATOM 2080 C C . THR A 1 280 ? -2.938 -0.428 20.791 1.00 94.62 280 THR A C 1
ATOM 2082 O O . THR A 1 280 ? -1.912 -0.618 20.142 1.00 94.62 280 THR A O 1
ATOM 2085 N N . TRP A 1 281 ? -4.085 -0.060 20.217 1.00 96.25 281 TRP A N 1
ATOM 2086 C CA . TRP A 1 281 ? -4.289 -0.097 18.767 1.00 96.25 281 TRP A CA 1
ATOM 2087 C C . TRP A 1 281 ? -4.017 1.229 18.064 1.00 96.25 281 TRP A C 1
ATOM 2089 O O . TRP A 1 281 ? -3.494 1.213 16.949 1.00 96.25 281 TRP A O 1
ATOM 2099 N N . LYS A 1 282 ? -4.302 2.371 18.705 1.00 93.56 282 LYS A N 1
ATOM 2100 C CA . LYS A 1 282 ? -4.032 3.686 18.107 1.00 93.56 282 LYS A CA 1
ATOM 2101 C C . LYS A 1 282 ? -2.542 3.911 17.834 1.00 93.56 282 LYS A C 1
ATOM 2103 O O . LYS A 1 282 ? -2.220 4.193 16.683 1.00 93.56 282 LYS A O 1
ATOM 2108 N N . PRO A 1 283 ? -1.616 3.711 18.793 1.00 94.69 283 PRO A N 1
ATOM 2109 C CA . PRO A 1 283 ? -0.192 3.930 18.529 1.00 94.69 283 PRO A CA 1
ATOM 2110 C C . PRO A 1 283 ? 0.404 2.978 17.489 1.00 94.69 283 PRO A C 1
ATOM 2112 O O . PRO A 1 283 ? 1.398 3.304 16.846 1.00 94.69 283 PRO A O 1
ATOM 2115 N N . ARG A 1 284 ? -0.225 1.812 17.283 1.00 95.81 284 ARG A N 1
ATOM 2116 C CA . ARG A 1 284 ? 0.130 0.851 16.225 1.00 95.81 284 ARG A CA 1
ATOM 2117 C C . ARG A 1 284 ? -0.398 1.248 14.843 1.00 95.81 284 ARG A C 1
ATOM 2119 O O . ARG A 1 284 ? -0.081 0.577 13.867 1.00 95.81 284 ARG A O 1
ATOM 2126 N N . GLY A 1 285 ? -1.202 2.306 14.762 1.00 95.62 285 GLY A N 1
ATOM 2127 C CA . GLY A 1 285 ? -1.742 2.835 13.517 1.00 95.62 285 GLY A CA 1
ATOM 2128 C C . GLY A 1 285 ? -2.908 2.050 12.940 1.00 95.62 285 GLY A C 1
ATOM 2129 O O . GLY A 1 285 ? -3.102 2.103 11.731 1.00 95.62 285 GLY A O 1
ATOM 2130 N N . ALA A 1 286 ? -3.692 1.351 13.772 1.00 96.88 286 ALA A N 1
ATOM 2131 C CA . ALA A 1 286 ? -4.959 0.770 13.331 1.00 96.88 286 ALA A CA 1
ATOM 2132 C C . ALA A 1 286 ? -5.887 1.890 12.807 1.00 96.88 286 ALA A C 1
ATOM 2134 O O . ALA A 1 286 ? -6.214 2.789 13.587 1.00 96.88 286 ALA A O 1
ATOM 2135 N N . PRO A 1 287 ? -6.304 1.864 11.526 1.00 97.19 287 PRO A N 1
ATOM 2136 C CA . PRO A 1 287 ? -7.082 2.931 10.904 1.00 97.19 287 PRO A CA 1
ATOM 2137 C C . PRO A 1 287 ? -8.430 3.178 11.578 1.00 97.19 287 PRO A C 1
ATOM 2139 O O . PRO A 1 287 ? -8.783 4.332 11.804 1.00 97.19 287 PRO A O 1
ATOM 2142 N N . LEU A 1 288 ? -9.171 2.118 11.915 1.00 97.00 288 LEU A N 1
ATOM 2143 C CA . LEU A 1 288 ? -10.491 2.221 12.535 1.00 97.00 288 LEU A CA 1
ATOM 2144 C C . LEU A 1 288 ? -10.618 1.307 13.752 1.00 97.00 288 LEU A C 1
ATOM 2146 O O . LEU A 1 288 ? -10.280 0.123 13.698 1.00 97.00 288 LEU A O 1
ATOM 2150 N N . LEU A 1 289 ? -11.186 1.847 14.828 1.00 97.75 289 LEU A N 1
ATOM 2151 C CA . LEU A 1 289 ? -11.690 1.089 15.970 1.00 97.75 289 LEU A CA 1
ATOM 2152 C C . LEU A 1 289 ? -13.216 1.212 15.996 1.00 97.75 289 LEU A C 1
ATOM 2154 O O . LEU A 1 289 ? -13.743 2.325 15.937 1.00 97.75 289 LEU A O 1
ATOM 2158 N N . LEU A 1 290 ? -13.915 0.084 16.097 1.00 96.81 290 LEU A N 1
ATOM 2159 C CA . LEU A 1 290 ? -15.372 0.025 16.195 1.00 96.81 290 LEU A CA 1
ATOM 2160 C C . LEU A 1 290 ? -15.757 -0.565 17.546 1.00 96.81 290 LEU A C 1
ATOM 2162 O O . LEU A 1 290 ? -15.431 -1.715 17.833 1.00 96.81 290 LEU A O 1
ATOM 2166 N N . PHE A 1 291 ? -16.437 0.216 18.376 1.00 94.75 291 PHE A N 1
ATOM 2167 C CA . PHE A 1 291 ? -16.946 -0.242 19.665 1.00 94.75 291 PHE A CA 1
ATOM 2168 C C . PHE A 1 291 ? -18.369 -0.738 19.484 1.00 94.75 291 PHE A C 1
ATOM 2170 O O . PHE A 1 291 ? -19.222 0.015 19.014 1.00 94.75 291 PHE A O 1
ATOM 2177 N N . ILE A 1 292 ? -18.605 -1.996 19.842 1.00 93.12 292 ILE A N 1
ATOM 2178 C CA . ILE A 1 292 ? -19.873 -2.680 19.605 1.00 93.12 292 ILE A CA 1
ATOM 2179 C C . ILE A 1 292 ? -20.572 -2.922 20.938 1.00 93.12 292 ILE A C 1
ATOM 2181 O O . ILE A 1 292 ? -20.000 -3.532 21.847 1.00 93.12 292 ILE A O 1
ATOM 2185 N N . HIS A 1 293 ? -21.819 -2.466 21.028 1.00 89.12 293 HIS A N 1
ATOM 2186 C CA . HIS A 1 293 ? -22.691 -2.641 22.180 1.00 89.12 293 HIS A CA 1
ATOM 2187 C C . HIS A 1 293 ? -23.984 -3.328 21.747 1.00 89.12 293 HIS A C 1
ATOM 2189 O O . HIS A 1 293 ? -24.716 -2.804 20.911 1.00 89.12 293 HIS A O 1
ATOM 2195 N N . LEU A 1 294 ? -24.319 -4.459 22.363 1.00 83.81 294 LEU A N 1
ATOM 2196 C CA . LEU A 1 294 ? -25.646 -5.042 22.187 1.00 83.81 294 LEU A CA 1
ATOM 2197 C C . LEU A 1 294 ? -26.659 -4.324 23.095 1.00 83.81 294 LEU A C 1
ATOM 2199 O O . LEU A 1 294 ? -26.504 -4.280 24.326 1.00 83.81 294 LEU A O 1
ATOM 2203 N N . GLY A 1 295 ? -27.696 -3.738 22.489 1.00 64.94 295 GLY A N 1
ATOM 2204 C CA . GLY A 1 295 ? -28.784 -3.078 23.216 1.00 64.94 295 GLY A CA 1
ATOM 2205 C C . GLY A 1 295 ? -29.530 -4.073 24.105 1.00 64.94 295 GLY A C 1
ATOM 2206 O O . GLY A 1 295 ? -29.725 -5.219 23.714 1.00 64.94 295 GLY A O 1
ATOM 2207 N N . SER A 1 296 ? -29.930 -3.688 25.324 1.00 51.19 296 SER A N 1
ATOM 2208 C CA . SER A 1 296 ? -30.915 -4.475 26.093 1.00 51.19 296 SER A CA 1
ATOM 2209 C C . SER A 1 296 ? -32.179 -4.589 25.252 1.00 51.19 296 SER A C 1
ATOM 2211 O O . SER A 1 296 ? -32.488 -3.626 24.561 1.00 51.19 296 SER A O 1
ATOM 2213 N N . SER A 1 297 ? -32.830 -5.754 25.272 1.00 42.03 297 SER A N 1
ATOM 2214 C CA . SER A 1 297 ? -34.007 -6.099 24.468 1.00 42.03 297 SER A CA 1
ATOM 2215 C C . SER A 1 297 ? -34.861 -4.889 24.097 1.00 42.03 297 SER A C 1
ATOM 2217 O O . SER A 1 297 ? -35.216 -4.110 24.976 1.00 42.03 297 SER A O 1
ATOM 2219 N N . LEU A 1 298 ? -35.149 -4.759 22.799 1.00 36.53 298 LEU A N 1
ATOM 2220 C CA . LEU A 1 298 ? -36.019 -3.747 22.204 1.00 36.53 298 LEU A CA 1
ATOM 2221 C C . LEU A 1 298 ? -37.300 -3.580 23.034 1.00 36.53 298 LEU A C 1
ATOM 2223 O O . LEU A 1 298 ? -38.237 -4.361 22.904 1.00 36.53 298 LEU A O 1
ATOM 2227 N N . SER A 1 299 ? -37.333 -2.561 23.884 1.00 33.06 299 SER A N 1
ATOM 2228 C CA . SER A 1 299 ? -38.566 -1.912 24.301 1.00 33.06 299 SER A CA 1
ATOM 2229 C C . SER A 1 299 ? -38.633 -0.594 23.534 1.00 33.06 299 SER A C 1
ATOM 2231 O O . SER A 1 299 ? -37.800 0.285 23.753 1.00 33.06 299 SER A O 1
ATOM 2233 N N . ASP A 1 300 ? -39.601 -0.516 22.623 1.00 30.92 300 ASP A N 1
ATOM 2234 C CA . ASP A 1 300 ? -40.155 0.704 22.030 1.00 30.92 300 ASP A CA 1
ATOM 2235 C C . ASP A 1 300 ? -39.250 1.558 21.123 1.00 30.92 300 ASP A C 1
ATOM 2237 O O . ASP A 1 300 ? -38.992 2.726 21.403 1.00 30.92 300 ASP A O 1
ATOM 2241 N N . ALA A 1 301 ? -38.856 1.018 19.963 1.00 33.16 301 ALA A N 1
ATOM 2242 C CA . ALA A 1 301 ? -38.561 1.845 18.787 1.00 33.16 301 ALA A CA 1
ATOM 2243 C C . ALA A 1 301 ? -38.782 1.062 17.476 1.00 33.16 301 ALA A C 1
ATOM 2245 O O . ALA A 1 301 ? -37.944 0.269 17.060 1.00 33.16 301 ALA A O 1
ATOM 2246 N N . GLU A 1 302 ? -39.952 1.296 16.876 1.00 32.81 302 GLU A N 1
ATOM 2247 C CA . GLU A 1 302 ? -40.259 1.245 15.436 1.00 32.81 302 GLU A CA 1
ATOM 2248 C C . GLU A 1 302 ? -39.807 0.005 14.637 1.00 32.81 302 GLU A C 1
ATOM 2250 O O . GLU A 1 302 ? -38.809 0.001 13.919 1.00 32.81 302 GLU A O 1
ATOM 2255 N N . VAL A 1 303 ? -40.656 -1.030 14.663 1.00 32.91 303 VAL A N 1
ATOM 2256 C CA . VAL A 1 303 ? -40.684 -2.093 13.646 1.00 32.91 303 VAL A CA 1
ATOM 2257 C C . VAL A 1 303 ? -41.223 -1.505 12.338 1.00 32.91 303 VAL A C 1
ATOM 2259 O O . VAL A 1 303 ? -42.430 -1.425 12.105 1.00 32.91 303 VAL A O 1
ATOM 2262 N N . GLY A 1 304 ? -40.311 -1.059 11.480 1.00 31.16 304 GLY A N 1
ATOM 2263 C CA . GLY A 1 304 ? -40.585 -0.752 10.083 1.00 31.16 304 GLY A CA 1
ATOM 2264 C C . GLY A 1 304 ? -40.536 -2.017 9.225 1.00 31.16 304 GLY A C 1
ATOM 2265 O O . GLY A 1 304 ? -39.458 -2.537 8.983 1.00 31.16 304 GLY A O 1
ATOM 2266 N N . LYS A 1 305 ? -41.720 -2.451 8.774 1.00 30.58 305 LYS A N 1
ATOM 2267 C CA . LYS A 1 305 ? -42.057 -3.291 7.602 1.00 30.58 305 LYS A CA 1
ATOM 2268 C C . LYS A 1 305 ? -41.209 -4.540 7.290 1.00 30.58 305 LYS A C 1
ATOM 2270 O O . LYS A 1 305 ? -40.055 -4.473 6.891 1.00 30.58 305 LYS A O 1
ATOM 2275 N N . GLU A 1 306 ? -41.915 -5.669 7.339 1.00 32.84 306 GLU A N 1
ATOM 2276 C CA . GLU A 1 306 ? -41.533 -7.009 6.884 1.00 32.84 306 GLU A CA 1
ATOM 2277 C C . GLU A 1 306 ? -41.013 -7.045 5.435 1.00 32.84 306 GLU A C 1
ATOM 2279 O O . GLU A 1 306 ? -41.620 -6.473 4.527 1.00 32.84 306 GLU A O 1
ATOM 2284 N N . GLY A 1 307 ? -39.921 -7.788 5.222 1.00 28.25 307 GLY A N 1
ATOM 2285 C CA . GLY A 1 307 ? -39.392 -8.135 3.905 1.00 28.25 307 GLY A CA 1
ATOM 2286 C C . GLY A 1 307 ? -38.171 -9.061 3.990 1.00 28.25 307 GLY A C 1
ATOM 2287 O O . GLY A 1 307 ? -37.109 -8.627 4.412 1.00 28.25 307 GLY A O 1
ATOM 2288 N N . GLU A 1 308 ? -38.373 -10.317 3.576 1.00 27.52 308 GLU A N 1
ATOM 2289 C CA . GLU A 1 308 ? -37.403 -11.376 3.221 1.00 27.52 308 GLU A CA 1
ATOM 2290 C C . GLU A 1 308 ? -36.333 -11.803 4.249 1.00 27.52 308 GLU A C 1
ATOM 2292 O O . GLU A 1 308 ? -35.281 -11.197 4.435 1.00 27.52 308 GLU A O 1
ATOM 2297 N N . VAL A 1 309 ? -36.592 -12.964 4.859 1.00 30.58 309 VAL A N 1
ATOM 2298 C CA . VAL A 1 309 ? -35.710 -13.665 5.797 1.00 30.58 309 VAL A CA 1
ATOM 2299 C C . VAL A 1 309 ? -34.766 -14.590 5.02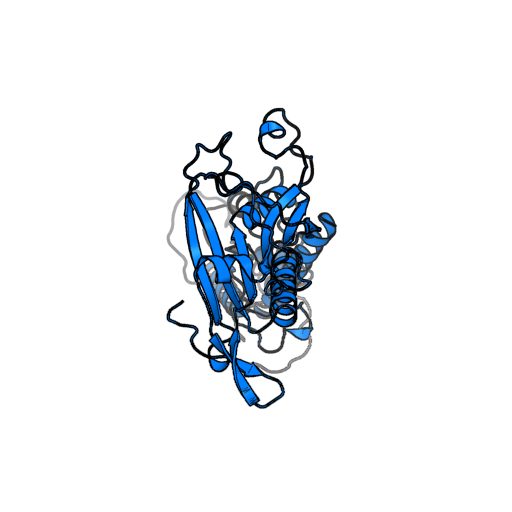2 1.00 30.58 309 VAL A C 1
ATOM 2301 O O . VAL A 1 309 ? -35.161 -15.669 4.587 1.00 30.58 309 VAL A O 1
ATOM 2304 N N . ALA A 1 310 ? -33.508 -14.174 4.878 1.00 30.25 310 ALA A N 1
ATOM 2305 C CA . ALA A 1 310 ? -32.381 -15.058 4.573 1.00 30.25 310 ALA A CA 1
ATOM 2306 C C . ALA A 1 310 ? -31.665 -15.452 5.885 1.00 30.25 310 ALA A C 1
ATOM 2308 O O . ALA A 1 310 ? -31.712 -14.694 6.851 1.00 30.25 310 ALA A O 1
ATOM 2309 N N . GLU A 1 311 ? -31.007 -16.617 5.914 1.00 35.44 311 GLU A N 1
ATOM 2310 C CA . GLU A 1 311 ? -30.420 -17.382 7.049 1.00 35.44 311 GLU A CA 1
ATOM 2311 C C . GLU A 1 311 ? -29.478 -16.657 8.062 1.00 35.44 311 GLU A C 1
ATOM 2313 O O . GLU A 1 311 ? -28.805 -17.303 8.861 1.00 35.44 311 GLU A O 1
ATOM 2318 N N . HIS A 1 312 ? -29.444 -15.324 8.124 1.00 42.03 312 HIS A N 1
ATOM 2319 C CA . HIS A 1 312 ? -28.735 -14.516 9.134 1.00 42.03 312 HIS A CA 1
ATOM 2320 C C . HIS A 1 312 ? -29.650 -13.932 10.235 1.00 42.03 312 HIS A C 1
ATOM 2322 O O . HIS A 1 312 ? -29.251 -13.030 10.973 1.00 42.03 312 HIS A O 1
ATOM 2328 N N . ALA A 1 313 ? -30.873 -14.446 10.359 1.00 42.31 313 ALA A N 1
ATOM 2329 C CA . ALA A 1 313 ? -32.001 -13.821 11.053 1.00 42.31 313 ALA A CA 1
ATOM 2330 C C . ALA A 1 313 ? -31.986 -13.805 12.603 1.00 42.31 313 ALA A C 1
ATOM 2332 O O . ALA A 1 313 ? -32.988 -13.427 13.201 1.00 42.31 313 ALA A O 1
ATOM 2333 N N . GLU A 1 314 ? -30.893 -14.168 13.285 1.00 64.00 314 GLU A N 1
ATOM 2334 C CA . GLU A 1 314 ? -30.887 -14.311 14.760 1.00 64.00 314 GLU A CA 1
ATOM 2335 C C . GLU A 1 314 ? -30.022 -13.294 15.527 1.00 64.00 314 GLU A C 1
ATOM 2337 O O . GLU A 1 314 ? -30.051 -13.266 16.758 1.00 64.00 314 GLU A O 1
ATOM 2342 N N . LEU A 1 315 ? -29.242 -12.444 14.850 1.00 72.44 315 LEU A N 1
ATOM 2343 C CA . LEU A 1 315 ? -28.391 -11.462 15.534 1.00 72.44 315 LEU A CA 1
ATOM 2344 C C . LEU A 1 315 ? -29.119 -10.130 15.709 1.00 72.44 315 LEU A C 1
ATOM 2346 O O . LEU A 1 315 ? -29.474 -9.472 14.732 1.00 72.44 315 LEU A O 1
ATOM 2350 N N . ARG A 1 316 ? -29.286 -9.687 16.961 1.00 83.12 316 ARG A N 1
ATOM 2351 C CA . ARG A 1 316 ? -29.906 -8.386 17.231 1.00 83.12 316 ARG A CA 1
ATOM 2352 C C . ARG A 1 316 ? -29.035 -7.220 16.735 1.00 83.12 316 ARG A C 1
ATOM 2354 O O . ARG A 1 316 ? -27.802 -7.323 16.729 1.00 83.12 316 ARG A O 1
ATOM 2361 N N . PRO A 1 317 ? -29.652 -6.080 16.388 1.00 86.06 317 PRO A N 1
ATOM 2362 C CA . PRO A 1 317 ? -28.925 -4.856 16.081 1.00 86.06 317 PRO A CA 1
ATOM 2363 C C . PRO A 1 317 ? -28.051 -4.370 17.250 1.00 86.06 317 PRO A C 1
ATOM 2365 O O . PRO A 1 317 ? -28.410 -4.500 18.425 1.00 86.06 317 PRO A O 1
ATOM 2368 N N . ALA A 1 318 ? -26.904 -3.777 16.922 1.00 86.25 318 ALA A N 1
ATOM 2369 C CA . ALA A 1 318 ? -25.937 -3.244 17.875 1.00 86.25 318 ALA A CA 1
ATOM 2370 C C . ALA A 1 318 ? -25.809 -1.720 17.756 1.00 86.25 318 ALA A C 1
ATOM 2372 O O . ALA A 1 318 ? -25.852 -1.160 16.663 1.00 86.25 318 ALA A O 1
ATOM 2373 N N . VAL A 1 319 ? -25.575 -1.045 18.880 1.00 89.31 319 VAL A N 1
ATOM 2374 C CA . VAL A 1 319 ? -25.100 0.343 18.879 1.00 89.31 319 VAL A CA 1
ATOM 2375 C C . VAL A 1 319 ? -23.600 0.330 18.607 1.00 89.31 319 VAL A C 1
ATOM 2377 O O . VAL A 1 319 ? -22.847 -0.433 19.221 1.00 89.31 319 VAL A O 1
ATOM 2380 N N . VAL A 1 320 ? -23.165 1.190 17.690 1.00 92.56 320 VAL A N 1
ATOM 2381 C CA . VAL A 1 320 ? -21.783 1.230 17.210 1.00 92.56 320 VAL A CA 1
ATOM 2382 C C . VAL A 1 320 ? -21.199 2.608 17.444 1.00 92.56 320 VAL A C 1
ATOM 2384 O O . VAL A 1 320 ? -21.801 3.617 17.083 1.00 92.56 320 VAL A O 1
ATOM 2387 N N . HIS A 1 321 ? -19.991 2.659 17.999 1.00 94.06 321 HIS A N 1
ATOM 2388 C CA . HIS A 1 321 ? -19.187 3.875 17.997 1.00 94.06 321 HIS A CA 1
ATOM 2389 C C . HIS A 1 321 ? -17.969 3.690 17.100 1.00 94.06 321 HIS A C 1
ATOM 2391 O O . HIS A 1 321 ? -17.237 2.709 17.221 1.00 94.06 321 HIS A O 1
ATOM 2397 N N . VAL A 1 322 ? -17.727 4.665 16.230 1.00 95.75 322 VAL A N 1
ATOM 2398 C CA . VAL A 1 322 ? -16.583 4.679 15.317 1.00 95.75 322 VAL A CA 1
ATOM 2399 C C . VAL A 1 322 ? -15.515 5.604 15.875 1.00 95.75 322 VAL A C 1
ATOM 2401 O O . VAL A 1 322 ? -15.796 6.744 16.244 1.00 95.75 322 VAL A O 1
ATOM 2404 N N . MET A 1 323 ? -14.271 5.140 15.888 1.00 95.88 323 MET A N 1
ATOM 2405 C CA . MET A 1 323 ? -13.102 5.967 16.151 1.00 95.88 323 MET A CA 1
ATOM 2406 C C . MET A 1 323 ? -12.069 5.752 15.046 1.00 95.88 323 MET A C 1
ATOM 2408 O O . MET A 1 323 ? -11.386 4.728 15.009 1.00 95.88 323 MET A O 1
ATOM 2412 N N . ALA A 1 324 ? -11.952 6.732 14.153 1.00 95.25 324 ALA A N 1
ATOM 2413 C CA . ALA A 1 324 ? -10.896 6.756 13.150 1.00 95.25 324 ALA A CA 1
ATOM 2414 C C . ALA A 1 324 ? -9.553 7.173 13.760 1.00 95.25 324 ALA A C 1
ATOM 2416 O O . ALA A 1 324 ? -9.504 7.893 14.762 1.00 95.25 324 ALA A O 1
ATOM 2417 N N . ARG A 1 325 ? -8.448 6.731 13.152 1.00 94.06 325 ARG A N 1
ATOM 2418 C CA . ARG A 1 325 ? -7.095 6.975 13.662 1.00 94.06 325 ARG A CA 1
ATOM 2419 C C . ARG A 1 325 ? -6.742 8.458 13.736 1.00 94.06 325 ARG A C 1
ATOM 2421 O O . ARG A 1 325 ? -5.994 8.852 14.630 1.00 94.06 325 ARG A O 1
ATOM 2428 N N . ASP A 1 326 ? -7.280 9.262 12.829 1.00 89.38 326 ASP A N 1
ATOM 2429 C CA . ASP A 1 326 ? -7.072 10.706 12.771 1.00 89.38 326 ASP A CA 1
ATOM 2430 C C . ASP A 1 326 ? -7.996 11.509 13.707 1.00 89.38 326 ASP A C 1
ATOM 2432 O O . ASP A 1 326 ? -7.797 12.712 13.840 1.00 89.38 326 ASP A O 1
ATOM 2436 N N . SER A 1 327 ? -8.945 10.865 14.398 1.00 88.88 327 SER A N 1
ATOM 2437 C CA . SER A 1 327 ? -9.861 11.495 15.365 1.00 88.88 327 SER A CA 1
ATOM 2438 C C . SER A 1 327 ? -9.457 11.208 16.809 1.00 88.88 327 SER A C 1
ATOM 2440 O O . SER A 1 327 ? -9.023 10.100 17.119 1.00 88.88 327 SER A O 1
ATOM 2442 N N . ASP A 1 328 ? -9.647 12.156 17.730 1.00 82.94 328 ASP A N 1
ATOM 2443 C CA . ASP A 1 328 ? -9.455 11.953 19.177 1.00 82.94 328 ASP A CA 1
ATOM 2444 C C . ASP A 1 328 ? -10.641 11.313 19.889 1.00 82.94 328 ASP A C 1
ATOM 2446 O O . ASP A 1 328 ? -10.455 10.641 20.904 1.00 82.94 328 ASP A O 1
ATOM 2450 N N . THR A 1 329 ? -11.844 11.461 19.346 1.00 85.94 329 THR A N 1
ATOM 2451 C CA . THR A 1 329 ? -13.077 11.006 19.985 1.00 85.94 329 THR A CA 1
ATOM 2452 C C . THR A 1 329 ? -13.736 9.900 19.174 1.00 85.94 329 THR A C 1
ATOM 2454 O O . THR A 1 329 ? -13.644 9.848 17.942 1.00 85.94 329 THR A O 1
ATOM 2457 N N . SER A 1 330 ? -14.391 8.981 19.882 1.00 88.62 330 SER A N 1
ATOM 2458 C CA . SER A 1 330 ? -15.323 8.050 19.260 1.00 88.62 330 SER A CA 1
ATOM 2459 C C . SER A 1 330 ? -16.661 8.753 19.062 1.00 88.62 330 SER A C 1
ATOM 2461 O O . SER A 1 330 ? -17.177 9.348 20.011 1.00 88.62 330 SER A O 1
ATOM 2463 N N . ARG A 1 331 ? -17.247 8.643 17.872 1.00 91.75 331 ARG A N 1
ATOM 2464 C CA . ARG A 1 331 ? -18.585 9.168 17.576 1.00 91.75 331 ARG A CA 1
ATOM 2465 C C . ARG A 1 331 ? -19.611 8.033 17.552 1.00 91.75 331 ARG A C 1
ATOM 2467 O O . ARG A 1 331 ? -19.305 6.990 16.969 1.00 91.75 331 ARG A O 1
ATOM 2474 N N . PRO A 1 332 ? -20.792 8.201 18.169 1.00 89.81 332 PRO A N 1
ATOM 2475 C CA . PRO A 1 332 ? -21.882 7.251 17.997 1.00 89.81 332 PRO A CA 1
ATOM 2476 C C . PRO A 1 332 ? -22.366 7.288 16.547 1.00 89.81 332 PRO A C 1
ATOM 2478 O O . PRO A 1 332 ? -22.457 8.358 15.939 1.00 89.81 332 PRO A O 1
ATOM 2481 N N . VAL A 1 333 ? -22.674 6.121 15.997 1.00 90.44 333 VAL A N 1
ATOM 2482 C CA . VAL A 1 333 ? -23.418 6.019 14.744 1.00 90.44 333 VAL A CA 1
ATOM 2483 C C . VAL A 1 333 ? -24.903 6.125 15.090 1.00 90.44 333 VAL A C 1
ATOM 2485 O O . VAL A 1 333 ? -25.340 5.429 16.006 1.00 90.44 333 VAL A O 1
ATOM 2488 N N . PRO A 1 334 ? -25.679 7.004 14.430 1.00 85.44 334 PRO A N 1
ATOM 2489 C CA . PRO A 1 334 ? -27.111 7.101 14.683 1.00 85.44 334 PRO A CA 1
ATOM 2490 C C . PRO A 1 334 ? -27.820 5.766 14.431 1.00 85.44 334 PRO A C 1
ATOM 2492 O O . PRO A 1 334 ? -27.599 5.137 13.398 1.00 85.44 334 PRO A O 1
ATOM 2495 N N . GLY A 1 335 ? -28.694 5.371 15.357 1.00 86.75 335 GLY A N 1
ATOM 2496 C CA . GLY A 1 335 ? -29.473 4.137 15.261 1.00 86.75 335 GLY A CA 1
ATOM 2497 C C . GLY A 1 335 ? -28.738 2.888 15.752 1.00 86.75 335 GLY A C 1
ATOM 2498 O O . GLY A 1 335 ? -27.743 2.952 16.478 1.00 86.75 335 GLY A O 1
ATOM 2499 N N . VAL A 1 336 ? -29.283 1.735 15.377 1.00 88.88 336 VAL A N 1
ATOM 2500 C CA . VAL A 1 336 ? -28.728 0.408 15.652 1.00 88.88 336 VAL A CA 1
ATOM 2501 C C . VAL A 1 336 ? -28.440 -0.284 14.330 1.00 88.88 336 VAL A C 1
ATOM 2503 O O . VAL A 1 336 ? -29.195 -0.112 13.380 1.00 88.88 336 VAL A O 1
ATOM 2506 N N . LEU A 1 337 ? -27.347 -1.041 14.269 1.00 89.25 337 LEU A N 1
ATOM 2507 C CA . LEU A 1 337 ? -26.851 -1.632 13.032 1.00 89.25 337 LEU A CA 1
ATOM 2508 C C . LEU A 1 337 ? -26.744 -3.150 13.132 1.00 89.25 337 LEU A C 1
ATOM 2510 O O . LEU A 1 337 ? -26.318 -3.698 14.151 1.00 89.25 337 LEU A O 1
ATOM 2514 N N . LEU A 1 338 ? -27.069 -3.824 12.039 1.00 91.31 338 LEU A N 1
ATOM 2515 C CA . LEU A 1 338 ? -26.757 -5.225 11.797 1.00 91.31 338 LEU A CA 1
ATOM 2516 C C . LEU A 1 338 ? -25.289 -5.391 11.352 1.00 91.31 338 LEU A C 1
ATOM 2518 O O . LEU A 1 338 ? -24.666 -4.438 10.871 1.00 91.31 338 LEU A O 1
ATOM 2522 N N . PRO A 1 339 ? -24.711 -6.604 11.458 1.00 90.94 339 PRO A N 1
ATOM 2523 C CA . PRO A 1 339 ? -23.327 -6.863 11.051 1.00 90.94 339 PRO A CA 1
ATOM 2524 C C . PRO A 1 339 ? -22.984 -6.407 9.622 1.00 90.94 339 PRO A C 1
ATOM 2526 O O . PRO A 1 339 ? -21.915 -5.838 9.397 1.00 90.94 339 PRO A O 1
ATOM 2529 N N . ALA A 1 340 ? -23.896 -6.609 8.665 1.00 89.31 340 ALA A N 1
ATOM 2530 C CA . ALA A 1 340 ? -23.709 -6.202 7.271 1.00 89.31 340 ALA A CA 1
ATOM 2531 C C . ALA A 1 340 ? -23.660 -4.671 7.102 1.00 89.31 340 ALA A C 1
ATOM 2533 O O . ALA A 1 340 ? -22.836 -4.141 6.356 1.00 89.31 340 ALA A O 1
ATOM 2534 N N . GLU A 1 341 ? -24.491 -3.936 7.842 1.00 90.81 341 GLU A N 1
ATOM 2535 C CA . GLU A 1 341 ? -24.508 -2.471 7.807 1.00 90.81 341 GLU A CA 1
ATOM 2536 C C . GLU A 1 341 ? -23.225 -1.887 8.408 1.00 90.81 341 GLU A C 1
ATOM 2538 O O . GLU A 1 341 ? -22.663 -0.930 7.874 1.00 90.81 341 GLU A O 1
ATOM 2543 N N . VAL A 1 342 ? -22.696 -2.512 9.466 1.00 91.62 342 VAL A N 1
ATOM 2544 C CA . VAL A 1 342 ? -21.390 -2.147 10.036 1.00 91.62 342 VAL A CA 1
ATOM 2545 C C . VAL A 1 342 ? -20.249 -2.422 9.070 1.00 91.62 342 VAL A C 1
ATOM 2547 O O . VAL A 1 342 ? -19.312 -1.622 9.003 1.00 91.62 342 VAL A O 1
ATOM 2550 N N . ALA A 1 343 ? -20.322 -3.506 8.297 1.00 90.38 343 ALA A N 1
ATOM 2551 C CA . ALA A 1 343 ? -19.335 -3.774 7.263 1.00 90.38 343 ALA A CA 1
ATOM 2552 C C . ALA A 1 343 ? -19.317 -2.647 6.215 1.00 90.38 343 ALA A C 1
ATOM 2554 O O . ALA A 1 343 ? -18.260 -2.069 5.953 1.00 90.38 343 ALA A O 1
ATOM 2555 N N . ASN A 1 344 ? -20.487 -2.256 5.699 1.00 90.06 344 ASN A N 1
ATOM 2556 C CA . ASN A 1 344 ? -20.622 -1.156 4.738 1.00 90.06 344 ASN A CA 1
ATOM 2557 C C . ASN A 1 344 ? -20.133 0.184 5.302 1.00 90.06 344 ASN A C 1
ATOM 2559 O O . ASN A 1 344 ? -19.352 0.886 4.652 1.00 90.06 344 ASN A O 1
ATOM 2563 N N . LEU A 1 345 ? -20.528 0.506 6.536 1.00 92.00 345 LEU A N 1
ATOM 2564 C CA . LEU A 1 345 ? -20.062 1.692 7.248 1.00 92.00 345 LEU A CA 1
ATOM 2565 C C . LEU A 1 345 ? -18.532 1.718 7.333 1.00 92.00 345 LEU A C 1
ATOM 2567 O O . LEU A 1 345 ? -17.905 2.705 6.957 1.00 92.00 345 LEU A O 1
ATOM 2571 N N . ALA A 1 346 ? -17.917 0.634 7.805 1.00 93.56 346 ALA A N 1
ATOM 2572 C CA . ALA A 1 346 ? -16.475 0.581 8.003 1.00 93.56 346 ALA A CA 1
ATOM 2573 C C . ALA A 1 346 ? -15.706 0.729 6.682 1.00 93.56 346 ALA A C 1
ATOM 2575 O O . ALA A 1 346 ? -14.688 1.420 6.652 1.00 93.56 346 ALA A O 1
ATOM 2576 N N . ARG A 1 347 ? -16.200 0.152 5.577 1.00 91.75 347 ARG A N 1
ATOM 2577 C CA . ARG A 1 347 ? -15.613 0.361 4.241 1.00 91.75 347 ARG A CA 1
ATOM 2578 C C . ARG A 1 347 ? -15.640 1.844 3.851 1.00 91.75 347 ARG A C 1
ATOM 2580 O O . ARG A 1 347 ? -14.613 2.374 3.428 1.00 91.75 347 ARG A O 1
ATOM 2587 N N . GLY A 1 348 ? -16.771 2.523 4.055 1.00 92.00 348 GLY A N 1
ATOM 2588 C CA . GLY A 1 348 ? -16.902 3.966 3.826 1.00 92.00 348 GLY A CA 1
ATOM 2589 C C . GLY A 1 348 ? -15.936 4.795 4.678 1.00 92.00 348 GLY A C 1
ATOM 2590 O O . GLY A 1 348 ? -15.244 5.673 4.163 1.00 92.00 348 GLY A O 1
ATOM 2591 N N . GLU A 1 349 ? -15.807 4.464 5.964 1.00 94.69 349 GLU A N 1
ATOM 2592 C CA . GLU A 1 349 ? -14.887 5.142 6.883 1.00 94.69 349 GLU A CA 1
ATOM 2593 C C . GLU A 1 349 ? -13.410 4.943 6.508 1.00 94.69 349 GLU A C 1
ATOM 2595 O O . GLU A 1 349 ? -12.618 5.877 6.649 1.00 94.69 349 GLU A O 1
ATOM 2600 N N . LEU A 1 350 ? -13.026 3.766 5.992 1.00 94.75 350 LEU A N 1
ATOM 2601 C CA . LEU A 1 350 ? -11.665 3.515 5.503 1.00 94.75 350 LEU A CA 1
ATOM 2602 C C . LEU A 1 350 ? -11.353 4.387 4.283 1.00 94.75 350 LEU A C 1
ATOM 2604 O O . LEU A 1 350 ? -10.300 5.020 4.244 1.00 94.75 350 LEU A O 1
ATOM 2608 N N . VAL A 1 351 ? -12.260 4.461 3.305 1.00 93.12 351 VAL A N 1
ATOM 2609 C CA . VAL A 1 351 ? -12.085 5.334 2.129 1.00 93.12 351 VAL A CA 1
ATOM 2610 C C . VAL A 1 351 ? -12.014 6.797 2.557 1.00 93.12 351 VAL A C 1
ATOM 2612 O O . VAL A 1 351 ? -11.116 7.526 2.135 1.00 93.12 351 VAL A O 1
ATOM 2615 N N . GLY A 1 352 ? -12.919 7.216 3.444 1.00 94.12 352 GLY A N 1
ATOM 2616 C CA . GLY A 1 352 ? -12.942 8.568 3.988 1.00 94.12 352 GLY A CA 1
ATOM 2617 C C . GLY A 1 352 ? -11.632 8.931 4.686 1.00 94.12 352 GLY A C 1
ATOM 2618 O O . GLY A 1 352 ? -11.083 10.000 4.431 1.00 94.12 352 GLY A O 1
ATOM 2619 N N . LEU A 1 353 ? -11.095 8.036 5.519 1.00 95.50 353 LEU A N 1
ATOM 2620 C CA . LEU A 1 353 ? -9.806 8.231 6.179 1.00 95.50 353 LEU A CA 1
ATOM 2621 C C . LEU A 1 353 ? -8.654 8.330 5.171 1.00 95.50 353 LEU A C 1
ATOM 2623 O O . LEU A 1 353 ? -7.852 9.253 5.271 1.00 95.50 353 LEU A O 1
ATOM 2627 N N . HIS A 1 354 ? -8.587 7.432 4.183 1.00 95.25 354 HIS A N 1
ATOM 2628 C CA . HIS A 1 354 ? -7.555 7.478 3.137 1.00 95.25 354 HIS A CA 1
ATOM 2629 C C . HIS A 1 354 ? -7.555 8.821 2.402 1.00 95.25 354 HIS A C 1
ATOM 2631 O O . HIS A 1 354 ? -6.511 9.453 2.263 1.00 95.25 354 HIS A O 1
ATOM 2637 N N . ASN A 1 355 ? -8.736 9.298 2.003 1.00 94.62 355 ASN A N 1
ATOM 2638 C CA . ASN A 1 355 ? -8.886 10.576 1.310 1.00 94.62 355 ASN A CA 1
ATOM 2639 C C . ASN A 1 355 ? -8.497 11.766 2.195 1.00 94.62 355 ASN A C 1
ATOM 2641 O O . ASN A 1 355 ? -7.877 12.704 1.705 1.00 94.62 355 ASN A O 1
ATOM 2645 N N . ARG A 1 356 ? -8.816 11.737 3.497 1.00 95.44 356 ARG A N 1
ATOM 2646 C CA . ARG A 1 356 ? -8.384 12.786 4.437 1.00 95.44 356 ARG A CA 1
ATOM 2647 C C . ARG A 1 356 ? -6.868 12.816 4.614 1.00 95.44 356 ARG A C 1
ATOM 2649 O O . ARG A 1 356 ? -6.308 13.904 4.667 1.00 95.44 356 ARG A O 1
ATOM 2656 N N . LEU A 1 357 ? -6.212 11.654 4.681 1.00 95.00 357 LEU A N 1
ATOM 2657 C CA . LEU A 1 357 ? -4.749 11.566 4.753 1.00 95.00 357 LEU A CA 1
ATOM 2658 C C . LEU A 1 357 ? -4.097 12.117 3.481 1.00 95.00 357 LEU A C 1
ATOM 2660 O O . LEU A 1 357 ? -3.223 12.975 3.569 1.00 95.00 357 LEU A O 1
ATOM 2664 N N . LEU A 1 358 ? -4.584 11.700 2.309 1.00 93.88 358 LEU A N 1
ATOM 2665 C CA . LEU A 1 358 ? -4.077 12.186 1.025 1.00 93.88 358 LEU A CA 1
ATOM 2666 C C . LEU A 1 358 ? -4.286 13.700 0.863 1.00 93.88 358 LEU A C 1
ATOM 2668 O O . LEU A 1 358 ? -3.366 14.410 0.475 1.00 93.88 358 LEU A O 1
ATOM 2672 N N . ASN A 1 359 ? -5.473 14.209 1.206 1.00 94.12 359 ASN A N 1
ATOM 2673 C CA . ASN A 1 359 ? -5.787 15.638 1.121 1.00 94.12 359 ASN A CA 1
ATOM 2674 C C . ASN A 1 359 ? -5.044 16.496 2.149 1.00 94.12 359 ASN A C 1
ATOM 2676 O O . ASN A 1 359 ? -4.937 17.693 1.939 1.00 94.12 359 ASN A O 1
ATOM 2680 N N . ARG A 1 360 ? -4.579 15.922 3.265 1.00 91.12 360 ARG A N 1
ATOM 2681 C CA . ARG A 1 360 ? -3.738 16.636 4.238 1.00 91.12 360 ARG A CA 1
ATOM 2682 C C . ARG A 1 360 ? -2.310 16.819 3.728 1.00 91.12 360 ARG A C 1
ATOM 2684 O O . ARG A 1 360 ? -1.639 17.753 4.148 1.00 91.12 360 ARG A O 1
ATOM 2691 N N . HIS A 1 361 ? -1.828 15.875 2.920 1.00 89.94 361 HIS A N 1
ATOM 2692 C CA . HIS A 1 361 ? -0.480 15.922 2.360 1.00 89.94 361 HIS A CA 1
ATOM 2693 C C . HIS A 1 361 ? -0.393 16.762 1.080 1.00 89.94 361 HIS A C 1
ATOM 2695 O O . HIS A 1 361 ? 0.653 17.356 0.829 1.00 89.94 361 HIS A O 1
ATOM 2701 N N . ARG A 1 362 ? -1.484 16.814 0.303 1.00 87.88 362 ARG A N 1
ATOM 2702 C CA . ARG A 1 362 ? -1.702 17.846 -0.724 1.00 87.88 362 ARG A CA 1
ATOM 2703 C C . ARG A 1 362 ? -1.675 19.235 -0.105 1.00 87.88 362 ARG A C 1
ATOM 2705 O O . ARG A 1 362 ? -1.094 20.123 -0.765 1.00 87.88 362 ARG A O 1
#

pLDDT: mean 78.54, std 21.77, range [26.0, 98.06]

Solvent-accessible surface area (backbone atoms only — not comparable to full-atom values): 20579 Å² total; per-residue (Å²): 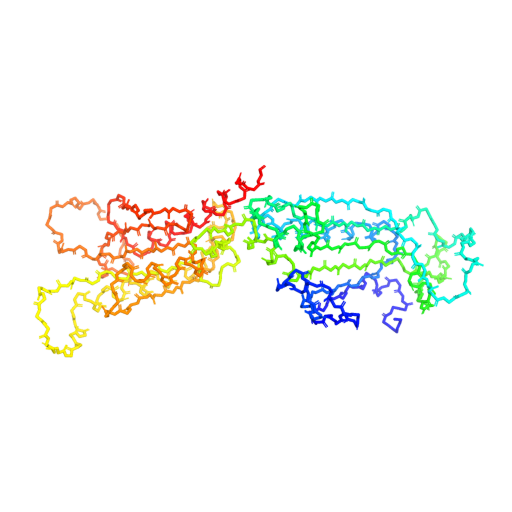100,90,77,41,58,37,61,84,46,44,71,38,77,47,72,50,78,50,67,50,71,52,90,62,86,64,79,74,65,34,88,54,71,38,57,46,67,38,53,31,36,46,32,45,33,38,19,83,36,62,70,58,31,51,54,50,47,52,52,51,52,53,51,53,45,43,44,28,47,73,33,44,24,34,59,61,46,79,43,84,40,75,52,77,88,71,74,76,90,64,95,64,93,81,79,80,69,94,49,86,87,56,65,95,57,77,44,27,33,38,38,36,26,35,71,37,70,74,82,62,80,48,88,69,42,62,67,67,49,90,74,71,47,58,41,77,27,32,42,36,34,42,48,32,43,57,63,32,54,77,67,72,29,49,24,43,41,64,48,100,85,68,47,81,41,82,42,60,35,13,29,32,41,38,38,43,39,44,27,49,57,36,50,32,46,61,56,51,38,53,101,70,36,42,40,36,34,46,72,63,25,87,41,29,35,33,43,31,62,57,73,83,78,70,82,92,67,95,71,87,80,80,83,67,72,85,41,72,66,41,52,46,49,53,47,52,51,50,21,44,50,52,28,41,42,58,47,90,80,42,36,86,82,49,73,48,61,53,23,35,60,45,44,63,42,77,53,71,62,81,94,53,57,70,71,59,50,47,67,59,38,41,37,71,9,32,29,30,39,37,39,40,32,76,64,75,78,91,76,89,78,82,92,78,76,93,79,84,90,60,100,72,83,81,70,76,50,24,39,40,28,46,27,46,61,93,48,95,60,70,44,76,49,89,69,65,39,43,43,65,54,48,29,55,50,50,34,52,50,43,49,51,49,33,52,52,48,27,62,69,64,98

Organism: NCBI:txid1333877

Mean predicted aligned error: 11.01 Å

InterPro domains:
  IPR004499 Proline-tRNA ligase, class IIa, archaeal-type [PTHR43382] (135-290)
  IPR036621 Anticodon-binding domain superfamily [G3DSA:3.40.50.800] (191-326)
  IPR045864 Class II Aminoacyl-tRNA synthetase/Biotinyl protein ligase (BPL) and lipoyl protein ligase (LPL) [G3DSA:3.30.930.10] (1-190)
  IPR045864 Class II Aminoacyl-tRNA synthetase/Biotinyl protein ligase (BPL) and lipoyl protein ligase (LPL) [SSF55681] (1-210)

Foldseek 3Di:
DVQAAALVSPFDKDKDWDWDAQPDDFDPADPLQIDRIWGKMKMKTWHADLVVLVVVLVVVVVVVQCCCCVALLFGKDKDKFFDPPDDPPDDDPDPDDVPVLQPPDGKTKIWIKTAFDPPPDDPSVCVVDPVPRIGGFKMKIFHGQVVQVVVVHWYWDADPVRDTDIHGTTMMMMMGTSVSVVSSQRRQADPLAGAGQCNHALAQEEEEEDDDDDPDDPDDDDDPCPDPLVLSVVQVVLLLVLQQDQQPPCCPPLVRPLSHGHRYHYPSPPPADVVVVCSVVLNSNHFKYKYKADDDPDDDDDDDDDDDDDPPPPRGFIWIWMDGSPDPDTHTDPDTDGSNVVSVVSSNSSSVSSNVSSVVND

Nearest PDB structures (foldseek):
  7v8j-assembly1_A  TM=8.843E-01  e=4.983E-25  Toxoplasma gondii
  5xif-assembly1_A  TM=8.628E-01  e=8.425E-25  Toxoplasma gondii ME49
  7v8j-assembly1_B  TM=8.644E-01  e=3.041E-24  Toxoplasma gondii
  4k86-assembly1_A-2  TM=8.652E-01  e=5.624E-23  Homo sapiens
  5xil-assembly1_A-2  TM=8.453E-01  e=1.349E-22  Leishmania major

Secondary structure (DSSP, 8-state):
-TT--BGGG-SEEEEEEEEEE--S--SS-BTTTB-SEEEEEEEEEEESSHHHHHHHHHHHHHHHHHIIIIIS--PPEEEEEE------SSS--------TTSTT---EEEEEEEE--TT--STTTTTTS-SSSEEEEEEEEEEETHHHHHTT--EEEE-TTS-EEEEPPEEEEEEEETHHHHHHHHHH-BTTB----TTT-S--EEEEE-----S---------TTSHHHHHHHHHHHHHHHHHS--TT-TTTTTTTTTS---EEE---TTS-HHHHHHHHTTTT-SEEEEEEEPSS--SS---------S-TTPPPEEEEEEETT-SSPEEPSS-B-HHHHHHHHHHHHHHHHHHHHHHH-